Protein AF-A0ABD0Y009-F1 (afdb_monomer)

Structure (mmCIF, N/CA/C/O backbone):
data_AF-A0ABD0Y009-F1
#
_entry.id   AF-A0ABD0Y009-F1
#
loop_
_atom_site.group_PDB
_atom_site.id
_atom_site.type_symbol
_atom_site.label_atom_id
_atom_site.label_alt_id
_atom_site.label_comp_id
_atom_site.label_asym_id
_atom_site.label_entity_id
_atom_site.label_seq_id
_atom_site.pdbx_PDB_ins_code
_atom_site.Cartn_x
_atom_site.Cartn_y
_atom_site.Cartn_z
_atom_site.occupancy
_atom_site.B_iso_or_equiv
_atom_site.auth_seq_id
_atom_site.auth_comp_id
_atom_site.auth_asym_id
_atom_site.auth_atom_id
_atom_site.pdbx_PDB_model_num
ATOM 1 N N . MET A 1 1 ? -23.176 -1.392 11.263 1.00 33.91 1 MET A N 1
ATOM 2 C CA . MET A 1 1 ? -22.535 -0.752 12.431 1.00 33.91 1 MET A CA 1
ATOM 3 C C . MET A 1 1 ? -21.749 -1.836 13.141 1.00 33.91 1 MET A C 1
ATOM 5 O O . MET A 1 1 ? -22.362 -2.761 13.645 1.00 33.91 1 MET A O 1
ATOM 9 N N . ASN A 1 2 ? -20.418 -1.803 13.073 1.00 37.75 2 ASN A N 1
ATOM 10 C CA . ASN A 1 2 ? -19.588 -2.876 13.622 1.00 37.75 2 ASN A CA 1
ATOM 11 C C . ASN A 1 2 ? -19.345 -2.592 15.107 1.00 37.75 2 ASN A C 1
ATOM 13 O O . ASN A 1 2 ? -18.541 -1.722 15.435 1.00 37.75 2 ASN A O 1
ATOM 17 N N . GLN A 1 3 ? -20.056 -3.297 15.989 1.00 40.62 3 GLN A N 1
ATOM 18 C CA . GLN A 1 3 ? -19.665 -3.414 17.392 1.00 40.62 3 GLN A CA 1
ATOM 19 C C . GLN A 1 3 ? -18.297 -4.106 17.430 1.00 40.62 3 GLN A C 1
ATOM 21 O O . GLN A 1 3 ? -18.177 -5.296 17.151 1.00 40.62 3 GLN A O 1
ATOM 26 N N . CYS A 1 4 ? -17.242 -3.346 17.725 1.00 44.69 4 CYS A N 1
ATOM 27 C CA . CYS A 1 4 ? -15.979 -3.922 18.172 1.00 44.69 4 CYS A CA 1
ATOM 28 C C . CYS A 1 4 ? -16.202 -4.454 19.592 1.00 44.69 4 CYS A C 1
ATOM 30 O O . CYS A 1 4 ? -16.043 -3.713 20.557 1.00 44.69 4 CYS A O 1
ATOM 32 N N . ALA A 1 5 ? -16.599 -5.720 19.715 1.00 47.72 5 ALA A N 1
ATOM 33 C CA . ALA A 1 5 ? -16.572 -6.433 20.984 1.00 47.72 5 ALA A CA 1
ATOM 34 C C . ALA A 1 5 ? -15.109 -6.777 21.314 1.00 47.72 5 ALA A C 1
ATOM 36 O O . ALA A 1 5 ? -14.522 -7.702 20.752 1.00 47.72 5 ALA A O 1
ATOM 37 N N . LEU A 1 6 ? -14.489 -5.969 22.173 1.00 54.09 6 LEU A N 1
ATOM 38 C CA . LEU A 1 6 ? -13.200 -6.271 22.788 1.00 54.09 6 LEU A CA 1
ATOM 39 C C . LEU A 1 6 ? -13.448 -7.212 23.975 1.00 54.09 6 LEU A C 1
ATOM 41 O O . LEU A 1 6 ? -13.758 -6.756 25.067 1.00 54.09 6 LEU A O 1
ATOM 45 N N . GLY A 1 7 ? -13.280 -8.516 23.748 1.00 60.62 7 GLY A N 1
ATOM 46 C CA . GLY A 1 7 ? -13.166 -9.521 24.809 1.00 60.62 7 GLY A CA 1
ATOM 47 C C . GLY A 1 7 ? -14.481 -10.072 25.369 1.00 60.62 7 GLY A C 1
ATOM 48 O O . GLY A 1 7 ? -15.552 -9.489 25.225 1.00 60.62 7 GLY A O 1
ATOM 49 N N . TYR A 1 8 ? -14.370 -11.245 25.999 1.00 63.84 8 TYR A N 1
ATOM 50 C CA . TYR A 1 8 ? -15.430 -11.846 26.804 1.00 63.84 8 TYR A CA 1
ATOM 51 C C . TYR A 1 8 ? -15.666 -10.954 28.021 1.00 63.84 8 TYR A C 1
ATOM 53 O O . TYR A 1 8 ? -14.772 -10.794 28.852 1.00 63.84 8 TYR A O 1
ATOM 61 N N . GLN A 1 9 ? -16.847 -10.350 28.098 1.00 57.91 9 GLN A N 1
ATOM 62 C CA . GLN A 1 9 ? -17.279 -9.599 29.264 1.00 57.91 9 GLN A CA 1
ATOM 63 C C . GLN A 1 9 ? -18.079 -10.578 30.130 1.00 57.91 9 GLN A C 1
ATOM 65 O O . GLN A 1 9 ? -19.233 -10.856 29.796 1.00 57.91 9 GLN A O 1
ATOM 70 N N . PRO A 1 10 ? -17.466 -11.192 31.164 1.00 57.91 10 PRO A N 1
ATOM 71 C CA . PRO A 1 10 ? -18.193 -12.114 32.017 1.00 57.91 10 PRO A CA 1
ATOM 72 C C . PRO A 1 10 ? -19.370 -11.356 32.630 1.00 57.91 10 PRO A C 1
ATOM 74 O O . PRO A 1 10 ? -19.176 -10.241 33.130 1.00 57.91 10 PRO A O 1
ATOM 77 N N . PRO A 1 11 ? -20.584 -11.914 32.584 1.00 63.78 11 PRO A N 1
ATOM 78 C CA . PRO A 1 11 ? -21.676 -11.319 33.322 1.00 63.78 11 PRO A CA 1
ATOM 79 C C . PRO A 1 11 ? -21.328 -11.337 34.807 1.00 63.78 11 PRO A C 1
ATOM 81 O O . PRO A 1 11 ? -20.929 -12.368 35.343 1.00 63.78 11 PRO A O 1
ATOM 84 N N . LEU A 1 12 ? -21.442 -10.176 35.457 1.00 62.19 12 LEU A N 1
ATOM 85 C CA . LEU A 1 12 ? -21.178 -10.047 36.893 1.00 62.19 12 LEU A CA 1
ATOM 86 C C . LEU A 1 12 ? -22.127 -10.902 37.743 1.00 62.19 12 LEU A C 1
ATOM 88 O O . LEU A 1 12 ? -21.799 -11.204 38.887 1.00 62.19 12 LEU A O 1
ATOM 92 N N . PHE A 1 13 ? -23.283 -11.282 37.195 1.00 64.38 13 PHE A N 1
ATOM 93 C CA . PHE A 1 13 ? -24.344 -11.972 37.914 1.00 64.38 13 PHE A CA 1
ATOM 94 C C . PHE A 1 13 ? -24.858 -13.169 37.108 1.00 64.38 13 PHE A C 1
ATOM 96 O O . PHE A 1 13 ? -24.982 -13.061 35.884 1.00 64.38 13 PHE A O 1
ATOM 103 N N . PRO A 1 14 ? -25.167 -14.301 37.761 1.00 61.16 14 PRO A N 1
ATOM 104 C CA . PRO A 1 14 ? -25.901 -15.375 37.117 1.00 61.16 14 PRO A CA 1
ATOM 105 C C . PRO A 1 14 ? -27.314 -14.874 36.802 1.00 61.16 14 PRO A C 1
ATOM 107 O O . PRO A 1 14 ? -28.034 -14.391 37.676 1.00 61.16 14 PRO A O 1
ATOM 110 N N . TRP A 1 15 ? -27.674 -14.936 35.525 1.00 57.62 15 TRP A N 1
ATOM 111 C CA . TRP A 1 15 ? -29.038 -14.729 35.053 1.00 57.62 15 TRP A CA 1
ATOM 112 C C . TRP A 1 15 ? -29.921 -15.782 35.731 1.00 57.62 15 TRP A C 1
ATOM 114 O O . TRP A 1 15 ? -29.539 -16.950 35.755 1.00 57.62 15 TRP A O 1
ATOM 124 N N . ASP A 1 16 ? -31.045 -15.350 36.296 1.00 58.38 16 ASP A N 1
ATOM 125 C CA . ASP A 1 16 ? -32.025 -16.175 37.018 1.00 58.38 16 ASP A CA 1
ATOM 126 C C . ASP A 1 16 ? -31.627 -16.549 38.456 1.00 58.38 16 ASP A C 1
ATOM 128 O O . ASP A 1 16 ? -31.473 -17.716 38.806 1.00 58.38 16 ASP A O 1
ATOM 132 N N . THR A 1 17 ? -31.490 -15.544 39.328 1.00 62.06 17 THR A N 1
ATOM 133 C CA . THR A 1 17 ? -31.575 -15.788 40.778 1.00 62.06 17 THR A CA 1
ATOM 134 C C . THR A 1 17 ? -32.947 -15.345 41.273 1.00 62.06 17 THR A C 1
ATOM 136 O O . THR A 1 17 ? -33.339 -14.200 41.041 1.00 62.06 17 THR A O 1
ATOM 139 N N . ASP A 1 18 ? -33.669 -16.244 41.941 1.00 69.69 18 ASP A N 1
ATOM 140 C CA . ASP A 1 18 ? -34.923 -15.917 42.621 1.00 69.69 18 ASP A CA 1
ATOM 141 C C . ASP A 1 18 ? -34.707 -14.786 43.644 1.00 69.69 18 ASP A C 1
ATOM 143 O O . ASP A 1 18 ? -33.626 -14.695 44.242 1.00 69.69 18 ASP A O 1
ATOM 147 N N . PRO A 1 19 ? -35.708 -13.914 43.869 1.00 69.94 19 PRO A N 1
ATOM 148 C CA . PRO A 1 19 ? -35.598 -12.843 44.849 1.00 69.94 19 PRO A CA 1
ATOM 149 C C . PRO A 1 19 ? -35.238 -13.418 46.222 1.00 69.94 19 PRO A C 1
ATOM 151 O O . PRO A 1 19 ? -35.937 -14.271 46.772 1.00 69.94 19 PRO A O 1
ATOM 154 N N . SER A 1 20 ? -34.122 -12.942 46.774 1.00 74.25 20 SER A N 1
ATOM 155 C CA . SER A 1 20 ? -33.668 -13.346 48.100 1.00 74.25 20 SER A CA 1
ATOM 156 C C . SER A 1 20 ? -34.635 -12.811 49.162 1.00 74.25 20 SER A C 1
ATOM 158 O O . SER A 1 20 ? -34.972 -11.627 49.125 1.00 74.25 20 SER A O 1
ATOM 160 N N . PRO A 1 21 ? -35.024 -13.616 50.167 1.00 79.81 21 PRO A N 1
ATOM 161 C CA . PRO A 1 21 ? -35.813 -13.139 51.305 1.00 79.81 21 PRO A CA 1
ATOM 162 C C . PRO A 1 21 ? -35.031 -12.177 52.219 1.00 79.81 21 PRO A C 1
ATOM 164 O O . PRO A 1 21 ? -35.584 -11.652 53.182 1.00 79.81 21 PRO A O 1
ATOM 167 N N . VAL A 1 22 ? -33.737 -11.962 51.955 1.00 85.38 22 VAL A N 1
ATOM 168 C CA . VAL A 1 22 ? -32.863 -11.081 52.732 1.00 85.38 22 VAL A CA 1
ATOM 169 C C . VAL A 1 22 ? -32.740 -9.717 52.045 1.00 85.38 22 VAL A C 1
ATOM 171 O O . VAL A 1 22 ? -32.046 -9.581 51.036 1.00 85.38 22 VAL A O 1
ATOM 174 N N . ASP A 1 23 ? -33.332 -8.685 52.650 1.00 83.12 23 ASP A N 1
ATOM 175 C CA . ASP A 1 23 ? -33.351 -7.310 52.120 1.00 83.12 23 ASP A CA 1
ATOM 176 C C . ASP A 1 23 ? -31.960 -6.731 51.814 1.00 83.12 23 ASP A C 1
ATOM 178 O O . ASP A 1 23 ? -31.788 -5.990 50.844 1.00 83.12 23 ASP A O 1
ATOM 182 N N . SER A 1 24 ? -30.941 -7.064 52.612 1.00 83.38 24 SER A N 1
ATOM 183 C CA . SER A 1 24 ? -29.576 -6.567 52.392 1.00 83.38 24 SER A CA 1
ATOM 184 C C . SER A 1 24 ? -28.956 -7.101 51.097 1.00 83.38 24 SER A C 1
ATOM 186 O O . SER A 1 24 ? -28.216 -6.377 50.427 1.00 83.38 24 SER A O 1
ATOM 188 N N . VAL A 1 25 ? -29.294 -8.335 50.708 1.00 81.69 25 VAL A N 1
ATOM 189 C CA . VAL A 1 25 ? -28.829 -8.964 49.463 1.00 81.69 25 VAL A CA 1
ATOM 190 C C . VAL A 1 25 ? -29.494 -8.297 48.260 1.00 81.69 25 VAL A C 1
ATOM 192 O O . VAL A 1 25 ? -28.813 -7.956 47.295 1.00 81.69 25 VAL A O 1
ATOM 195 N N . GLU A 1 26 ? -30.795 -8.017 48.345 1.00 82.25 26 GLU A N 1
ATOM 196 C CA . GLU A 1 26 ? -31.551 -7.330 47.291 1.00 82.25 26 GLU A CA 1
ATOM 197 C C . GLU A 1 26 ? -31.080 -5.875 47.096 1.00 82.25 26 GLU A C 1
ATOM 199 O O . GLU A 1 26 ? -30.883 -5.403 45.973 1.00 82.25 26 GLU A O 1
ATOM 204 N N . GLN A 1 27 ? -30.820 -5.147 48.186 1.00 84.25 27 GLN A N 1
ATOM 205 C CA . GLN A 1 27 ? -30.265 -3.788 48.123 1.00 84.25 27 GLN A CA 1
ATOM 206 C C . GLN A 1 27 ? -28.853 -3.763 47.521 1.00 84.25 27 GLN A C 1
ATOM 208 O O . GLN A 1 27 ? -28.526 -2.887 46.708 1.00 84.25 27 GLN A O 1
ATOM 213 N N . TRP A 1 28 ? -28.012 -4.735 47.881 1.00 82.75 28 TRP A N 1
ATOM 214 C CA . TRP A 1 28 ? -26.686 -4.894 47.291 1.00 82.75 28 TRP A CA 1
ATOM 215 C C . TRP A 1 28 ? -26.763 -5.237 45.794 1.00 82.75 28 TRP A C 1
ATOM 217 O O . TRP A 1 28 ? -26.026 -4.659 44.993 1.00 82.75 28 TRP A O 1
ATOM 227 N N . PHE A 1 29 ? -27.705 -6.090 45.385 1.00 83.69 29 PHE A N 1
ATOM 228 C CA . PHE A 1 29 ? -27.919 -6.446 43.981 1.00 83.69 29 PHE A CA 1
ATOM 229 C C . PHE A 1 29 ? -28.357 -5.238 43.142 1.00 83.69 29 PHE A C 1
ATOM 231 O O . PHE A 1 29 ? -27.782 -4.955 42.085 1.00 83.69 29 PHE A O 1
ATOM 238 N N . ARG A 1 30 ? -29.321 -4.454 43.642 1.00 83.50 30 ARG A N 1
ATOM 239 C CA . ARG A 1 30 ? -29.783 -3.220 42.983 1.00 83.50 30 ARG A CA 1
ATOM 240 C C . ARG A 1 30 ? -28.677 -2.179 42.871 1.00 83.50 30 ARG A C 1
ATOM 242 O O . ARG A 1 30 ? -28.542 -1.540 41.829 1.00 83.50 30 ARG A O 1
ATOM 249 N N . SER A 1 31 ? -27.895 -1.982 43.933 1.00 85.12 31 SER A N 1
ATOM 250 C CA . SER A 1 31 ? -26.793 -1.014 43.914 1.00 85.12 31 SER A CA 1
ATOM 251 C C . SER A 1 31 ? -25.684 -1.445 42.952 1.00 85.12 31 SER A C 1
ATOM 253 O O . SER A 1 31 ? -25.245 -0.632 42.139 1.00 85.12 31 SER A O 1
ATOM 255 N N . SER A 1 32 ? -25.318 -2.726 42.941 1.00 84.38 32 SER A N 1
ATOM 256 C CA . SER A 1 32 ? -24.321 -3.269 42.014 1.00 84.38 32 SER A CA 1
ATOM 257 C C . SER A 1 32 ? -24.783 -3.228 40.553 1.00 84.38 32 SER A C 1
ATOM 259 O O . SER A 1 32 ? -24.002 -2.848 39.681 1.00 84.38 32 SER A O 1
ATOM 261 N N . SER A 1 33 ? -26.060 -3.516 40.278 1.00 84.38 33 SER A N 1
ATOM 262 C CA . SER A 1 33 ? -26.648 -3.394 38.932 1.00 84.38 33 SER A CA 1
ATOM 263 C C . SER A 1 33 ? -26.600 -1.952 38.420 1.00 84.38 33 SER A C 1
ATOM 265 O O . SER A 1 33 ? -26.166 -1.701 37.297 1.00 84.38 33 SER A O 1
ATOM 267 N N . ARG A 1 34 ? -26.947 -0.976 39.272 1.00 87.62 34 ARG A N 1
ATOM 268 C CA . ARG A 1 34 ? -26.848 0.455 38.935 1.00 87.62 34 ARG A CA 1
ATOM 269 C C . ARG A 1 34 ? -25.411 0.884 38.648 1.00 87.62 34 ARG A C 1
ATOM 271 O O . ARG A 1 34 ? -25.172 1.620 37.694 1.00 87.62 34 ARG A O 1
ATOM 278 N N . VAL A 1 35 ? -24.455 0.437 39.465 1.00 88.38 35 VAL A N 1
ATOM 279 C CA . VAL A 1 35 ? -23.028 0.734 39.265 1.00 88.38 35 VAL A CA 1
ATOM 280 C C . VAL A 1 35 ? -22.529 0.127 37.953 1.00 88.38 35 VAL A C 1
ATOM 282 O O . VAL A 1 35 ? -21.802 0.793 37.218 1.00 88.38 35 VAL A O 1
ATOM 285 N N . TRP A 1 36 ? -22.950 -1.095 37.624 1.00 84.25 36 TRP A N 1
ATOM 286 C CA . TRP A 1 36 ? -22.600 -1.756 36.369 1.00 84.25 36 TRP A CA 1
ATOM 287 C C . TRP A 1 36 ? -23.158 -1.027 35.144 1.00 84.25 36 TRP A C 1
ATOM 289 O O . TRP A 1 36 ? -22.411 -0.731 34.210 1.00 84.25 36 TRP A O 1
ATOM 299 N N . GLU A 1 37 ? -24.444 -0.674 35.159 1.00 86.50 37 GLU A N 1
ATOM 300 C CA . GLU A 1 37 ? -25.062 0.106 34.084 1.00 86.50 37 GLU A CA 1
ATOM 301 C C . GLU A 1 37 ? -24.372 1.458 33.904 1.00 86.50 37 GLU A C 1
ATOM 303 O O . GLU A 1 37 ? -24.044 1.845 32.780 1.00 86.50 37 GLU A O 1
ATOM 308 N N . ALA A 1 38 ? -24.093 2.161 35.006 1.00 89.50 38 ALA A N 1
ATOM 309 C CA . ALA A 1 38 ? -23.361 3.418 34.970 1.00 89.50 38 ALA A CA 1
ATOM 310 C C . ALA A 1 38 ? -21.962 3.224 34.366 1.00 89.50 38 ALA A C 1
ATOM 312 O O . ALA A 1 38 ? -21.581 3.960 33.454 1.00 89.50 38 ALA A O 1
ATOM 313 N N . ALA A 1 39 ? -21.213 2.210 34.806 1.00 90.06 39 ALA A N 1
ATOM 314 C CA . ALA A 1 39 ? -19.891 1.893 34.272 1.00 90.06 39 ALA A CA 1
ATOM 315 C C . ALA A 1 39 ? -19.937 1.618 32.761 1.00 90.06 39 ALA A C 1
ATOM 317 O O . ALA A 1 39 ? -19.120 2.157 32.011 1.00 90.06 39 ALA A O 1
ATOM 318 N N . HIS A 1 40 ? -20.928 0.853 32.297 1.00 87.38 40 HIS A N 1
ATOM 319 C CA . HIS A 1 40 ? -21.109 0.558 30.880 1.00 87.38 40 HIS A CA 1
ATOM 320 C C . HIS A 1 40 ? -21.418 1.828 30.072 1.00 87.38 40 HIS A C 1
ATOM 322 O O . HIS A 1 40 ? -20.763 2.104 29.065 1.00 87.38 40 HIS A O 1
ATOM 328 N N . GLN A 1 41 ? -22.321 2.681 30.566 1.00 92.12 41 GLN A N 1
ATOM 329 C CA . GLN A 1 41 ? -22.613 3.975 29.942 1.00 92.12 41 GLN A CA 1
ATOM 330 C C . GLN A 1 41 ? -21.381 4.889 29.890 1.00 92.12 41 GLN A C 1
ATOM 332 O O . GLN A 1 41 ? -21.158 5.578 28.890 1.00 92.12 41 GLN A O 1
ATOM 337 N N . HIS A 1 42 ? -20.566 4.912 30.946 1.00 92.06 42 HIS A N 1
ATOM 338 C CA . HIS A 1 42 ? -19.335 5.697 30.978 1.00 92.06 42 HIS A CA 1
ATOM 339 C C . HIS A 1 42 ? -18.297 5.174 29.979 1.00 92.06 42 HIS A C 1
ATOM 341 O O . HIS A 1 42 ? -17.712 5.980 29.252 1.00 92.06 42 HIS A O 1
ATOM 347 N N . LEU A 1 43 ? -18.119 3.854 29.873 1.00 92.88 43 LEU A N 1
ATOM 348 C CA . LEU A 1 43 ? -17.243 3.226 28.878 1.00 92.88 43 LEU A CA 1
ATOM 349 C C . LEU A 1 43 ? -17.700 3.520 27.448 1.00 92.88 43 LEU A C 1
ATOM 351 O O . LEU A 1 43 ? -16.882 3.882 26.597 1.00 92.88 43 LEU A O 1
ATOM 355 N N . GLU A 1 44 ? -19.002 3.443 27.176 1.00 92.81 44 GLU A N 1
ATOM 356 C CA . GLU A 1 44 ? -19.547 3.810 25.871 1.00 92.81 44 GLU A CA 1
ATOM 357 C C . GLU A 1 44 ? -19.284 5.283 25.542 1.00 92.81 44 GLU A C 1
ATOM 359 O O . GLU A 1 44 ? -18.820 5.607 24.445 1.00 92.81 44 GLU A O 1
ATOM 364 N N . ARG A 1 45 ? -19.539 6.193 26.491 1.00 94.81 45 ARG A N 1
ATOM 365 C CA . ARG A 1 45 ? -19.278 7.631 26.313 1.00 94.81 45 ARG A CA 1
ATOM 366 C C . ARG A 1 45 ? -17.797 7.905 26.075 1.00 94.81 45 ARG A C 1
ATOM 368 O O . ARG A 1 45 ? -17.466 8.677 25.170 1.00 94.81 45 ARG A O 1
ATOM 375 N N . ALA A 1 46 ? -16.911 7.264 26.834 1.00 93.44 46 ALA A N 1
ATOM 376 C CA . ALA A 1 46 ? -15.467 7.375 26.660 1.00 93.44 46 ALA A CA 1
ATOM 377 C C . ALA A 1 46 ? -15.043 6.890 25.264 1.00 93.44 46 ALA A C 1
ATOM 379 O O . ALA A 1 46 ? -14.356 7.616 24.545 1.00 93.44 46 ALA A O 1
ATOM 380 N N . THR A 1 47 ? -15.546 5.732 24.828 1.00 92.38 47 THR A N 1
ATOM 381 C CA . THR A 1 47 ? -15.267 5.157 23.502 1.00 92.38 47 THR A CA 1
ATOM 382 C C . THR A 1 47 ? -15.723 6.081 22.373 1.00 92.38 47 THR A C 1
ATOM 384 O O . THR A 1 47 ? -14.950 6.375 21.461 1.00 92.38 47 THR A O 1
ATOM 387 N N . ARG A 1 48 ? -16.952 6.613 22.450 1.00 93.81 48 ARG A N 1
ATOM 388 C CA . ARG A 1 48 ? -17.492 7.564 21.458 1.00 93.81 48 ARG A CA 1
ATOM 389 C C . ARG A 1 48 ? -16.674 8.854 21.409 1.00 93.81 48 ARG A C 1
ATOM 391 O O . ARG A 1 48 ? -16.397 9.381 20.332 1.00 93.81 48 ARG A O 1
ATOM 398 N N . THR A 1 49 ? -16.259 9.351 22.571 1.00 93.31 49 THR A N 1
ATOM 399 C CA . THR A 1 49 ? -15.424 10.551 22.688 1.00 93.31 49 THR A CA 1
ATOM 400 C C . THR A 1 49 ? -14.058 10.322 22.043 1.00 93.31 49 THR A C 1
ATOM 402 O O . THR A 1 49 ? -13.625 11.117 21.206 1.00 93.31 49 THR A O 1
ATOM 405 N N . GLN A 1 50 ? -13.415 9.196 22.353 1.00 91.88 50 GLN A N 1
ATOM 406 C CA . GLN A 1 50 ? -12.139 8.803 21.767 1.00 91.88 50 GLN A CA 1
ATOM 407 C C . GLN A 1 50 ? -12.238 8.621 20.250 1.00 91.88 50 GLN A C 1
ATOM 409 O O . GLN A 1 50 ? -11.381 9.125 19.523 1.00 91.88 50 GLN A O 1
ATOM 414 N N . GLN A 1 51 ? -13.304 7.983 19.759 1.00 90.62 51 GLN A N 1
ATOM 415 C CA . GLN A 1 51 ? -13.565 7.851 18.328 1.00 90.62 51 GLN A CA 1
ATOM 416 C C . GLN A 1 51 ? -13.686 9.224 17.656 1.00 90.62 51 GLN A C 1
ATOM 418 O O . GLN A 1 51 ? -13.005 9.480 16.665 1.00 90.62 51 GLN A O 1
ATOM 423 N N . ARG A 1 52 ? -14.480 10.143 18.220 1.00 92.44 52 ARG A N 1
ATOM 424 C CA . ARG A 1 52 ? -14.664 11.497 17.673 1.00 92.44 52 ARG A CA 1
ATOM 425 C C . ARG A 1 52 ? -13.340 12.254 17.556 1.00 92.44 52 ARG A C 1
ATOM 427 O O . ARG A 1 52 ? -13.085 12.896 16.536 1.00 92.44 52 ARG A O 1
ATOM 434 N N . PHE A 1 53 ? -12.490 12.188 18.580 1.00 92.50 53 PHE A N 1
ATOM 435 C CA . PHE A 1 53 ? -11.182 12.847 18.550 1.00 92.50 53 PHE A CA 1
ATOM 436 C C . PHE A 1 53 ? -10.198 12.174 17.586 1.00 92.50 53 PHE A C 1
ATOM 438 O O . PHE A 1 53 ? -9.453 12.881 16.904 1.00 92.50 53 PHE A O 1
ATOM 445 N N . ALA A 1 54 ? -10.212 10.843 17.487 1.00 85.94 54 ALA A N 1
ATOM 446 C CA . ALA A 1 54 ? -9.370 10.101 16.553 1.00 85.94 54 ALA A CA 1
ATOM 447 C C . ALA A 1 54 ? -9.762 10.372 15.091 1.00 85.94 54 ALA A C 1
ATOM 449 O O . ALA A 1 54 ? -8.905 10.694 14.262 1.00 85.94 54 ALA A O 1
ATOM 450 N N . ASP A 1 55 ? -11.057 10.308 14.781 1.00 89.00 55 ASP A N 1
ATOM 451 C CA . ASP A 1 55 ? -11.578 10.486 13.426 1.00 89.00 55 ASP A CA 1
ATOM 452 C C . ASP A 1 55 ? -11.435 11.937 12.938 1.00 89.00 55 ASP A C 1
ATOM 454 O O . ASP A 1 55 ? -11.211 12.157 11.750 1.00 89.00 55 ASP A O 1
ATOM 458 N N . ARG A 1 56 ? -11.412 12.933 13.843 1.00 89.44 56 ARG A N 1
ATOM 459 C CA . ARG A 1 56 ? -11.201 14.358 13.505 1.00 89.44 56 ARG A CA 1
ATOM 460 C C . ARG A 1 56 ? -9.935 14.622 12.680 1.00 89.44 56 ARG A C 1
ATOM 462 O O . ARG A 1 56 ? -9.916 15.559 11.887 1.00 89.44 56 ARG A O 1
ATOM 469 N N . ARG A 1 57 ? -8.858 13.852 12.880 1.00 84.31 57 ARG A N 1
ATOM 470 C CA . ARG A 1 57 ? -7.586 14.012 12.139 1.00 84.31 57 ARG A CA 1
ATOM 471 C C . ARG A 1 57 ? -7.383 12.948 11.059 1.00 84.31 57 ARG A C 1
ATOM 473 O O . ARG A 1 57 ? -6.362 12.964 10.367 1.00 84.31 57 ARG A O 1
ATOM 480 N N . ARG A 1 58 ? -8.313 12.001 10.922 1.00 83.00 58 ARG A N 1
ATOM 481 C CA . ARG A 1 58 ? -8.158 10.843 10.046 1.00 83.00 58 ARG A CA 1
ATOM 482 C C . ARG A 1 58 ? -8.582 11.213 8.631 1.00 83.00 58 ARG A C 1
ATOM 484 O O . ARG A 1 58 ? -9.675 11.714 8.402 1.00 83.00 58 ARG A O 1
ATOM 491 N N . ARG A 1 59 ? -7.706 10.961 7.659 1.00 82.00 59 ARG A N 1
ATOM 492 C CA . ARG A 1 59 ? -8.054 11.094 6.240 1.00 82.00 59 ARG A CA 1
ATOM 493 C C . ARG A 1 59 ? -8.729 9.80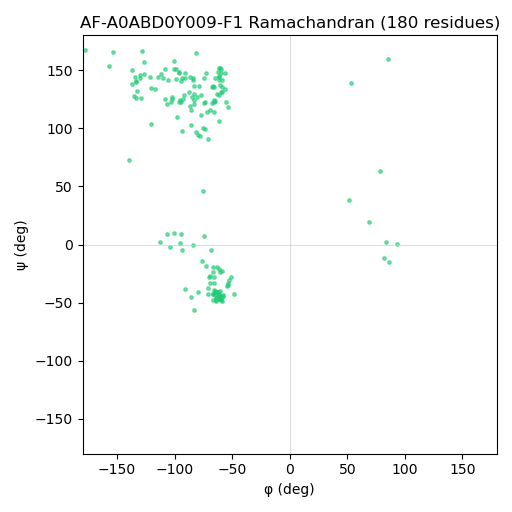7 5.764 1.00 82.00 59 ARG A C 1
ATOM 495 O O . ARG A 1 59 ? -8.307 8.731 6.201 1.00 82.00 59 ARG A O 1
ATOM 502 N N . PRO A 1 60 ? -9.734 9.892 4.874 1.00 80.94 60 PRO A N 1
ATOM 503 C CA . PRO A 1 60 ? -10.308 8.702 4.268 1.00 80.94 60 PRO A CA 1
ATOM 504 C C . PRO A 1 60 ? -9.216 7.927 3.527 1.00 80.94 60 PRO A C 1
ATOM 506 O O . PRO A 1 60 ? -8.311 8.510 2.922 1.00 80.94 60 PRO A O 1
ATOM 509 N N . ALA A 1 61 ? -9.281 6.600 3.615 1.00 80.38 61 ALA A N 1
ATOM 510 C CA . ALA A 1 61 ? -8.327 5.734 2.944 1.00 80.38 61 ALA A CA 1
ATOM 511 C C . ALA A 1 61 ? -8.452 5.919 1.417 1.00 80.38 61 ALA A C 1
ATOM 513 O O . ALA A 1 61 ? -9.570 5.833 0.901 1.00 80.38 61 ALA A O 1
ATOM 514 N N . PRO A 1 62 ? -7.350 6.161 0.681 1.00 83.19 62 PRO A N 1
ATOM 515 C CA . PRO A 1 62 ? -7.401 6.205 -0.774 1.00 83.19 62 PRO A CA 1
ATOM 516 C C . PRO A 1 62 ? -7.917 4.874 -1.328 1.00 83.19 62 PRO A C 1
ATOM 518 O O . PRO A 1 62 ? -7.517 3.793 -0.886 1.00 83.19 62 PRO A O 1
ATOM 521 N N . SER A 1 63 ? -8.830 4.958 -2.293 1.00 86.38 63 SER A N 1
ATOM 522 C CA . SER A 1 63 ? -9.356 3.791 -2.988 1.00 86.38 63 SER A CA 1
ATOM 523 C C . SER A 1 63 ? -8.404 3.388 -4.111 1.00 86.38 63 SER A C 1
ATOM 525 O O . SER A 1 63 ? -8.001 4.209 -4.935 1.00 86.38 63 SER A O 1
ATOM 527 N N . TYR A 1 64 ? -8.040 2.107 -4.147 1.00 91.12 64 TYR A N 1
ATOM 528 C CA . TYR A 1 64 ? -7.228 1.547 -5.221 1.00 91.12 64 TYR A CA 1
ATOM 529 C C . TYR A 1 64 ? -8.063 0.638 -6.112 1.00 91.12 64 TYR A C 1
ATOM 531 O O . TYR A 1 64 ? -9.019 -0.002 -5.661 1.00 91.12 64 TYR A O 1
ATOM 539 N N . ARG A 1 65 ? -7.674 0.555 -7.384 1.00 92.12 65 ARG A N 1
ATOM 540 C CA . ARG A 1 65 ? -8.302 -0.341 -8.359 1.00 92.12 65 ARG A CA 1
ATOM 541 C C . ARG A 1 65 ? -7.511 -1.639 -8.479 1.00 92.12 65 ARG A C 1
ATOM 543 O O . ARG A 1 65 ? -6.287 -1.656 -8.348 1.00 92.12 65 ARG A O 1
ATOM 550 N N . VAL A 1 66 ? -8.212 -2.735 -8.755 1.00 94.06 66 VAL A N 1
ATOM 551 C CA . VAL A 1 66 ? -7.566 -3.998 -9.133 1.00 94.06 66 VAL A CA 1
ATOM 552 C C . VAL A 1 66 ? -6.767 -3.776 -10.422 1.00 94.06 66 VAL A C 1
ATOM 554 O O . VAL A 1 66 ? -7.211 -3.058 -11.312 1.00 94.06 66 VAL A O 1
ATOM 557 N N . GLY A 1 67 ? -5.556 -4.326 -10.489 1.00 93.38 67 GLY A N 1
ATOM 558 C CA . GLY A 1 67 ? -4.608 -4.119 -11.586 1.00 93.38 67 GLY A CA 1
ATOM 559 C C . GLY A 1 67 ? -3.719 -2.879 -11.446 1.00 93.38 67 GLY A C 1
ATOM 560 O O . GLY A 1 67 ? -2.684 -2.802 -12.110 1.00 93.38 67 GLY A O 1
ATOM 561 N N . GLN A 1 68 ? -4.046 -1.939 -10.551 1.00 93.50 68 GLN A N 1
ATOM 562 C CA . GLN A 1 68 ? -3.212 -0.763 -10.304 1.00 93.50 68 GLN A CA 1
ATOM 563 C C . GLN A 1 68 ? -1.855 -1.166 -9.709 1.00 93.50 68 GLN A C 1
ATOM 565 O O . GLN A 1 68 ? -1.765 -2.089 -8.893 1.00 93.50 68 GLN A O 1
ATOM 570 N N . ARG A 1 69 ? -0.794 -0.457 -10.115 1.00 93.19 69 ARG A N 1
ATOM 571 C CA . ARG A 1 69 ? 0.550 -0.623 -9.555 1.00 93.19 69 ARG A CA 1
ATOM 572 C C . ARG A 1 69 ? 0.730 0.265 -8.328 1.00 93.19 69 ARG A C 1
ATOM 574 O O . ARG A 1 69 ? 0.432 1.461 -8.366 1.00 93.19 69 ARG A O 1
ATOM 581 N N . VAL A 1 70 ? 1.241 -0.322 -7.255 1.00 94.88 70 VAL A N 1
ATOM 582 C CA . VAL A 1 70 ? 1.500 0.351 -5.983 1.00 94.88 70 VAL A CA 1
ATOM 583 C C . VAL A 1 70 ? 2.877 -0.015 -5.449 1.00 94.88 70 VAL A C 1
ATOM 585 O O . VAL A 1 70 ? 3.328 -1.149 -5.577 1.00 94.88 70 VAL A O 1
ATOM 588 N N . TRP A 1 71 ? 3.519 0.963 -4.829 1.00 94.25 71 TRP A N 1
ATOM 589 C CA . TRP A 1 71 ? 4.701 0.803 -4.005 1.00 94.25 71 TRP A CA 1
ATOM 590 C C . TRP A 1 71 ? 4.311 0.285 -2.622 1.00 94.25 71 TRP A C 1
ATOM 592 O O . TRP A 1 71 ? 3.365 0.799 -2.016 1.00 94.25 71 TRP A O 1
ATOM 602 N N . LEU A 1 72 ? 5.060 -0.687 -2.105 1.00 94.69 72 LEU A N 1
ATOM 603 C CA . LEU A 1 72 ? 4.862 -1.241 -0.767 1.00 94.69 72 LEU A CA 1
ATOM 604 C C . LEU A 1 72 ? 5.897 -0.670 0.210 1.00 94.69 72 LEU A C 1
ATOM 606 O O . LEU A 1 72 ? 7.097 -0.722 -0.043 1.00 94.69 72 LEU A O 1
ATOM 610 N N . SER A 1 73 ? 5.432 -0.121 1.331 1.00 94.19 73 SER A N 1
ATOM 611 C CA . SER A 1 73 ? 6.280 0.380 2.417 1.00 94.19 73 SER A CA 1
ATOM 612 C C . SER A 1 73 ? 7.037 -0.759 3.094 1.00 94.19 73 SER A C 1
ATOM 614 O O . SER A 1 7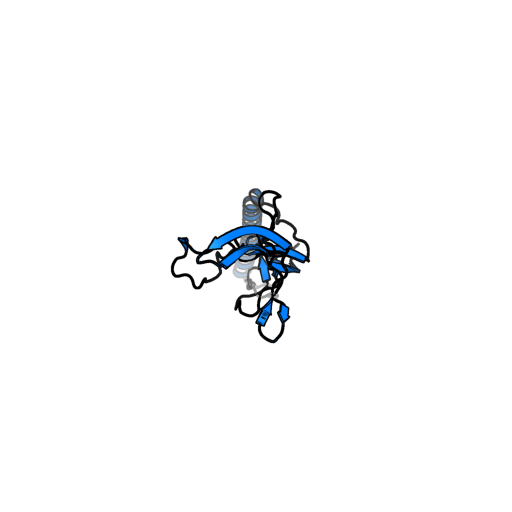3 ? 6.459 -1.785 3.444 1.00 94.19 73 SER A O 1
ATOM 616 N N . THR A 1 74 ? 8.321 -0.546 3.360 1.00 91.31 74 THR A N 1
ATOM 617 C CA . THR A 1 74 ? 9.189 -1.525 4.030 1.00 91.31 74 THR A CA 1
ATOM 618 C C . THR A 1 74 ? 9.297 -1.328 5.537 1.00 91.31 74 THR A C 1
ATOM 620 O O . THR A 1 74 ? 10.113 -1.982 6.180 1.00 91.31 74 THR A O 1
ATOM 623 N N . ARG A 1 75 ? 8.483 -0.439 6.124 1.00 87.94 75 ARG A N 1
ATOM 624 C CA . ARG A 1 75 ? 8.514 -0.125 7.563 1.00 87.94 75 ARG A CA 1
ATOM 625 C C . ARG A 1 75 ? 8.514 -1.377 8.448 1.00 87.94 75 ARG A C 1
ATOM 627 O O . ARG A 1 75 ? 9.280 -1.420 9.409 1.00 87.94 75 ARG A O 1
ATOM 634 N N . ASP A 1 76 ? 7.688 -2.353 8.080 1.00 86.12 76 ASP A N 1
ATOM 635 C CA . ASP A 1 76 ? 7.428 -3.574 8.851 1.00 86.12 76 ASP A CA 1
ATOM 636 C C . ASP A 1 76 ? 8.087 -4.816 8.215 1.00 86.12 76 ASP A C 1
ATOM 638 O O . ASP A 1 76 ? 7.837 -5.946 8.625 1.00 86.12 76 ASP A O 1
ATOM 642 N N . ILE A 1 77 ? 8.932 -4.621 7.194 1.00 85.31 77 ILE A N 1
ATOM 643 C CA . ILE A 1 77 ? 9.585 -5.696 6.441 1.00 85.31 77 ILE A CA 1
ATOM 644 C C . ILE A 1 77 ? 11.069 -5.711 6.800 1.00 85.31 77 ILE A C 1
ATOM 646 O O . ILE A 1 77 ? 11.771 -4.711 6.637 1.00 85.31 77 ILE A O 1
ATOM 650 N N . ARG A 1 78 ? 11.573 -6.865 7.251 1.00 81.38 78 ARG A N 1
ATOM 651 C CA . ARG A 1 78 ? 13.014 -7.062 7.443 1.00 81.38 78 ARG A CA 1
ATOM 652 C C . ARG A 1 78 ? 13.695 -7.110 6.078 1.00 81.38 78 ARG A C 1
ATOM 654 O O . ARG A 1 78 ? 13.433 -8.009 5.285 1.00 81.38 78 ARG A O 1
ATOM 661 N N . GLN A 1 79 ? 14.551 -6.132 5.807 1.00 79.44 79 GLN A N 1
ATOM 662 C CA . GLN A 1 79 ? 15.392 -6.115 4.614 1.00 79.44 79 GLN A CA 1
ATOM 663 C C . GLN A 1 79 ? 16.730 -6.781 4.917 1.00 79.44 79 GLN A C 1
ATOM 665 O O . GLN A 1 79 ? 17.244 -6.654 6.023 1.00 79.44 79 GLN A O 1
ATOM 670 N N . SER A 1 80 ? 17.315 -7.432 3.913 1.00 76.38 80 SER A N 1
ATOM 671 C CA . SER A 1 80 ? 18.637 -8.065 4.014 1.00 76.38 80 SER A CA 1
ATOM 672 C C . SER A 1 80 ? 19.802 -7.059 4.013 1.00 76.38 80 SER A C 1
ATOM 674 O O . SER A 1 80 ? 20.957 -7.460 3.906 1.00 76.38 80 SER A O 1
ATOM 676 N N . LEU A 1 81 ? 19.517 -5.755 4.077 1.00 80.56 81 LEU A N 1
ATOM 677 C CA . LEU A 1 81 ? 20.537 -4.712 4.055 1.00 80.56 81 LEU A CA 1
ATOM 678 C C . LEU A 1 81 ? 21.099 -4.475 5.465 1.00 80.56 81 LEU A C 1
ATOM 680 O O . LEU A 1 81 ? 20.328 -4.448 6.427 1.00 80.56 81 LEU A O 1
ATOM 684 N N . PRO A 1 82 ? 22.415 -4.228 5.594 1.00 77.44 82 PRO A N 1
ATOM 685 C CA . PRO A 1 82 ? 23.080 -4.098 6.891 1.00 77.44 82 PRO A CA 1
ATOM 686 C C . PRO A 1 82 ? 22.633 -2.859 7.679 1.00 77.44 82 PRO A C 1
ATOM 688 O O . PRO A 1 82 ? 22.724 -2.840 8.902 1.00 77.44 82 PRO A O 1
ATOM 691 N N . CYS A 1 83 ? 22.124 -1.818 7.007 1.00 81.69 83 CYS A N 1
ATOM 692 C CA . CYS A 1 83 ? 21.685 -0.589 7.660 1.00 81.69 83 CYS A CA 1
ATOM 693 C C . CYS A 1 83 ? 20.308 -0.112 7.178 1.00 81.69 83 CYS A C 1
ATOM 695 O O . CYS A 1 83 ? 20.031 0.030 5.987 1.00 81.69 83 CYS A O 1
ATOM 697 N N . LYS A 1 84 ? 19.439 0.227 8.140 1.00 81.00 84 LYS A N 1
ATOM 698 C CA . LYS A 1 84 ? 18.080 0.725 7.872 1.00 81.00 84 LYS A CA 1
ATOM 699 C C . LYS A 1 84 ? 18.076 2.092 7.175 1.00 81.00 84 LYS A C 1
ATOM 701 O O . LYS A 1 84 ? 17.152 2.385 6.421 1.00 81.00 84 LYS A O 1
ATOM 706 N N . LYS A 1 85 ? 19.105 2.920 7.388 1.00 82.69 85 LYS A N 1
ATOM 707 C CA . LYS A 1 85 ? 19.201 4.274 6.811 1.00 82.69 85 LYS A CA 1
ATOM 708 C C . LYS A 1 85 ? 19.407 4.268 5.292 1.00 82.69 85 LYS A C 1
ATOM 710 O O . LYS A 1 85 ? 18.880 5.149 4.626 1.00 82.69 85 LYS A O 1
ATOM 715 N N . LEU A 1 86 ? 20.122 3.272 4.763 1.00 85.12 86 LEU A N 1
ATOM 716 C CA . LEU A 1 86 ? 20.320 3.085 3.317 1.00 85.12 86 LEU A CA 1
ATOM 717 C C . LEU A 1 86 ? 19.318 2.092 2.713 1.00 85.12 86 LEU A C 1
ATOM 719 O O . LEU A 1 86 ? 19.361 1.797 1.523 1.00 85.12 86 LEU A O 1
ATOM 723 N N . SER A 1 87 ? 18.413 1.563 3.537 1.00 87.06 87 SER A N 1
ATOM 724 C CA . SER A 1 87 ? 17.391 0.629 3.092 1.00 87.06 87 SER A CA 1
ATOM 725 C C . SER A 1 87 ? 16.299 1.351 2.303 1.00 87.06 87 SER A C 1
ATOM 727 O O . SER A 1 87 ? 15.915 2.482 2.620 1.00 87.06 87 SER A O 1
ATOM 729 N N . GLN A 1 88 ? 15.778 0.702 1.264 1.00 88.56 88 GLN A N 1
ATOM 730 C CA . GLN A 1 88 ? 14.727 1.294 0.444 1.00 88.56 88 GLN A CA 1
ATOM 731 C C . GLN A 1 88 ? 13.465 1.461 1.288 1.00 88.56 88 GLN A C 1
ATOM 733 O O . GLN A 1 88 ? 12.956 0.493 1.845 1.00 88.56 88 GLN A O 1
ATOM 738 N N . ARG A 1 89 ? 12.923 2.678 1.383 1.00 91.00 89 ARG A N 1
ATOM 739 C CA . ARG A 1 89 ? 11.698 2.939 2.165 1.00 91.00 89 ARG A CA 1
ATOM 740 C C . ARG A 1 89 ? 10.441 2.329 1.532 1.00 91.00 89 ARG A C 1
ATOM 742 O O . ARG A 1 89 ? 9.479 2.024 2.235 1.00 91.00 89 ARG A O 1
ATOM 749 N N . TYR A 1 90 ? 10.452 2.177 0.213 1.00 92.69 90 TYR A N 1
ATOM 750 C CA . TYR A 1 90 ? 9.404 1.526 -0.557 1.00 92.69 90 TYR A CA 1
ATOM 751 C C . TYR A 1 90 ? 10.039 0.564 -1.550 1.00 92.69 90 TYR A C 1
ATOM 753 O O . TYR A 1 90 ? 11.048 0.899 -2.166 1.00 92.69 90 TYR A O 1
ATOM 761 N N . ILE A 1 91 ? 9.428 -0.602 -1.712 1.00 91.31 91 ILE A N 1
ATOM 762 C CA . ILE A 1 91 ? 9.845 -1.633 -2.659 1.00 91.31 91 ILE A CA 1
ATOM 763 C C . ILE A 1 91 ? 8.784 -1.809 -3.727 1.00 91.31 91 ILE A C 1
ATOM 765 O O . ILE A 1 91 ? 7.597 -1.724 -3.411 1.00 91.31 91 ILE A O 1
ATOM 769 N N . GLY A 1 92 ? 9.261 -2.079 -4.945 1.00 86.06 92 GLY A N 1
ATOM 770 C CA . GLY A 1 92 ? 8.531 -2.604 -6.098 1.00 86.06 92 GLY A CA 1
ATOM 771 C C . GLY A 1 92 ? 7.258 -1.858 -6.524 1.00 86.06 92 GLY A C 1
ATOM 772 O O . GLY A 1 92 ? 6.398 -1.547 -5.710 1.00 86.06 92 GLY A O 1
ATOM 773 N N . PRO A 1 93 ? 7.014 -1.671 -7.826 1.00 91.75 93 PRO A N 1
ATOM 774 C CA . PRO A 1 93 ? 5.651 -1.483 -8.294 1.00 91.75 93 PRO A CA 1
ATOM 775 C C . PRO A 1 93 ? 4.948 -2.851 -8.358 1.00 91.75 93 PRO A C 1
ATOM 777 O O . PRO A 1 93 ? 5.016 -3.555 -9.369 1.00 91.75 93 PRO A O 1
ATOM 780 N N . PHE A 1 94 ? 4.247 -3.232 -7.290 1.00 94.31 94 PHE A N 1
ATOM 781 C CA . PHE A 1 94 ? 3.442 -4.456 -7.250 1.00 94.31 94 PHE A CA 1
ATOM 782 C C . PHE A 1 94 ? 2.033 -4.213 -7.786 1.00 94.31 94 PHE A C 1
ATOM 784 O O . PHE A 1 94 ? 1.447 -3.151 -7.577 1.00 94.31 94 PHE A O 1
ATOM 791 N N . LYS A 1 95 ? 1.466 -5.206 -8.476 1.00 95.25 95 LYS A N 1
ATOM 792 C CA . LYS A 1 95 ? 0.084 -5.140 -8.971 1.00 95.25 95 LYS A CA 1
ATOM 793 C C .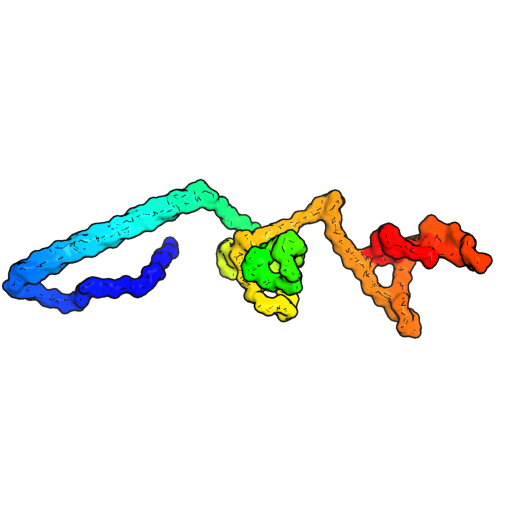 LYS A 1 95 ? -0.893 -5.547 -7.870 1.00 95.25 95 LYS A C 1
ATOM 795 O O . LYS A 1 95 ? -0.680 -6.553 -7.195 1.00 95.25 95 LYS A O 1
ATOM 800 N N . ILE A 1 96 ? -1.987 -4.807 -7.724 1.00 96.06 96 ILE A N 1
ATOM 801 C CA . ILE A 1 96 ? -3.104 -5.201 -6.859 1.00 96.06 96 ILE A CA 1
ATOM 802 C C . ILE A 1 96 ? -3.895 -6.320 -7.540 1.00 96.06 96 ILE A C 1
ATOM 804 O O . ILE A 1 96 ? -4.416 -6.128 -8.635 1.00 96.06 96 ILE A O 1
ATOM 808 N N . LEU A 1 97 ? -4.022 -7.472 -6.880 1.00 96.06 97 LEU A N 1
ATOM 809 C CA . LEU A 1 97 ? -4.796 -8.620 -7.366 1.00 96.06 97 LEU A CA 1
ATOM 810 C C . LEU A 1 97 ? -6.271 -8.532 -6.990 1.00 96.06 97 LEU A C 1
ATOM 812 O O . LEU A 1 97 ? -7.137 -8.818 -7.805 1.00 96.06 97 LEU A O 1
ATOM 816 N N . LYS A 1 98 ? -6.564 -8.179 -5.736 1.00 94.81 98 LYS A N 1
ATOM 817 C CA . LYS A 1 98 ? -7.941 -8.038 -5.252 1.00 94.81 98 LYS A CA 1
ATOM 818 C C . LYS A 1 98 ? -8.020 -7.124 -4.039 1.00 94.81 98 LYS A C 1
ATOM 820 O O . LYS A 1 98 ? -7.067 -7.025 -3.265 1.00 94.81 98 LYS A O 1
ATOM 825 N N . ARG A 1 99 ? -9.181 -6.502 -3.842 1.00 94.62 99 ARG A N 1
ATOM 826 C CA . ARG A 1 99 ? -9.535 -5.821 -2.592 1.00 94.62 99 ARG A CA 1
ATOM 827 C C . ARG A 1 99 ? -10.146 -6.849 -1.641 1.00 94.62 99 ARG A C 1
ATOM 829 O O . ARG A 1 99 ? -11.146 -7.460 -1.993 1.00 94.62 99 ARG A O 1
ATOM 836 N N . ILE A 1 100 ? -9.524 -7.070 -0.482 1.00 92.62 100 ILE A N 1
ATOM 837 C CA . ILE A 1 100 ? -10.047 -7.991 0.541 1.00 92.62 100 ILE A CA 1
ATOM 838 C C . ILE A 1 100 ? -11.088 -7.246 1.372 1.00 92.62 100 ILE A C 1
ATOM 840 O O . ILE A 1 100 ? -12.246 -7.632 1.400 1.00 92.62 100 ILE A O 1
ATOM 844 N N . ASN A 1 101 ? -10.669 -6.123 1.959 1.00 91.19 101 ASN A N 1
AT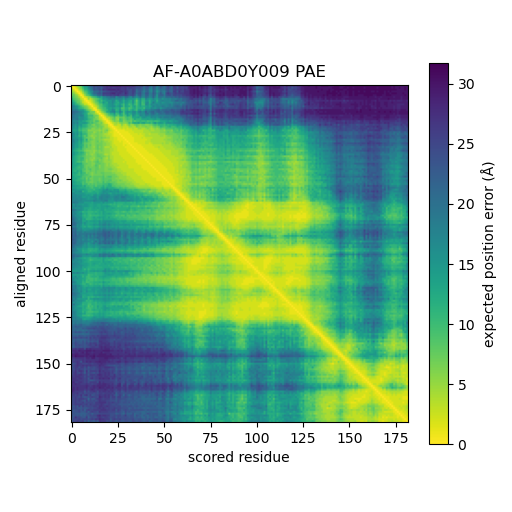OM 845 C CA . ASN A 1 101 ? -11.494 -5.231 2.769 1.00 91.19 101 ASN A CA 1
ATOM 846 C C . ASN A 1 101 ? -11.341 -3.794 2.245 1.00 91.19 101 ASN A C 1
ATOM 848 O O . ASN A 1 101 ? -10.381 -3.518 1.519 1.00 91.19 101 ASN A O 1
ATOM 852 N N . PRO A 1 102 ? -12.206 -2.840 2.640 1.00 89.25 102 PRO A N 1
ATOM 853 C CA . PRO A 1 102 ? -12.067 -1.434 2.242 1.00 89.25 102 PRO A CA 1
ATOM 854 C C . PRO A 1 102 ? -10.672 -0.845 2.506 1.00 89.25 102 PRO A C 1
ATOM 856 O O . PRO A 1 102 ? -10.224 0.034 1.774 1.00 89.25 102 PRO A O 1
ATOM 859 N N . VAL A 1 103 ? -9.969 -1.375 3.514 1.00 91.00 103 VAL A N 1
ATOM 860 C CA . VAL A 1 103 ? -8.644 -0.911 3.941 1.00 91.00 103 VAL A CA 1
ATOM 861 C C . VAL A 1 103 ? -7.526 -1.931 3.691 1.00 91.00 103 VAL A C 1
ATOM 863 O O . VAL A 1 103 ? -6.377 -1.651 4.017 1.00 91.00 103 VAL A O 1
ATOM 866 N N . THR A 1 104 ? -7.813 -3.090 3.088 1.00 94.06 104 THR A N 1
ATOM 867 C CA . THR A 1 104 ? -6.821 -4.165 2.895 1.00 94.06 104 THR A CA 1
ATOM 868 C C . THR A 1 104 ? -6.855 -4.708 1.473 1.00 94.06 104 THR A C 1
ATOM 870 O O . THR A 1 104 ? -7.892 -5.168 0.991 1.00 94.06 104 THR A O 1
ATOM 873 N N . TYR A 1 105 ? -5.696 -4.718 0.818 1.00 95.31 105 TYR A N 1
ATOM 874 C CA . TYR A 1 105 ? -5.530 -5.154 -0.567 1.00 95.31 105 TYR A CA 1
ATOM 875 C C . TYR A 1 105 ? -4.532 -6.305 -0.659 1.00 95.31 105 TYR A C 1
ATOM 877 O O . TYR A 1 105 ? -3.543 -6.342 0.073 1.00 95.31 105 TYR A O 1
ATOM 885 N N . LYS A 1 106 ? -4.789 -7.240 -1.577 1.00 95.88 106 LYS A N 1
ATOM 886 C CA . LYS A 1 106 ? -3.872 -8.333 -1.905 1.00 95.88 106 LYS A CA 1
ATOM 887 C C . LYS A 1 106 ? -2.981 -7.923 -3.073 1.00 95.88 106 LYS A C 1
ATOM 889 O O . LYS A 1 106 ? -3.500 -7.562 -4.130 1.00 95.88 106 LYS A O 1
ATOM 894 N N . LEU A 1 107 ? -1.668 -8.007 -2.901 1.00 96.12 107 LEU A N 1
ATOM 895 C CA . LEU A 1 107 ? -0.664 -7.709 -3.921 1.00 96.12 107 LEU A CA 1
ATOM 896 C C . LEU A 1 107 ? -0.143 -8.982 -4.590 1.00 96.12 107 LEU A C 1
ATOM 898 O O . LEU A 1 107 ? -0.071 -10.046 -3.973 1.00 96.12 107 LEU A O 1
ATOM 902 N N . LEU A 1 108 ? 0.266 -8.851 -5.850 1.00 95.69 108 LEU A N 1
ATOM 903 C CA . LEU A 1 108 ? 1.056 -9.852 -6.555 1.00 95.69 108 LEU A CA 1
ATOM 904 C C . LEU A 1 108 ? 2.521 -9.711 -6.134 1.00 95.69 108 LEU A C 1
ATOM 906 O O . LEU A 1 108 ? 3.255 -8.894 -6.691 1.00 95.69 108 LEU A O 1
ATOM 910 N N . LEU A 1 109 ? 2.924 -10.495 -5.136 1.00 93.44 109 LEU A N 1
ATOM 911 C CA . LEU A 1 109 ? 4.314 -10.598 -4.706 1.00 93.44 109 LEU A CA 1
ATOM 912 C C . LEU A 1 109 ? 5.014 -11.776 -5.402 1.00 93.44 109 LEU A C 1
ATOM 914 O O . LEU A 1 109 ? 4.398 -12.831 -5.582 1.00 93.44 109 LEU A O 1
ATOM 918 N N . PRO A 1 110 ? 6.303 -11.641 -5.753 1.00 90.81 110 PRO A N 1
ATOM 919 C CA . PRO A 1 110 ? 7.127 -12.770 -6.163 1.00 90.81 110 PRO A CA 1
ATOM 920 C C . PRO A 1 110 ? 7.224 -13.839 -5.067 1.00 90.81 110 PRO A C 1
ATOM 922 O O . PRO A 1 110 ? 7.277 -13.516 -3.883 1.00 90.81 110 PRO A O 1
ATOM 925 N N . ARG A 1 111 ? 7.335 -15.117 -5.449 1.00 87.88 111 ARG A N 1
ATOM 926 C CA . ARG A 1 111 ? 7.366 -16.252 -4.500 1.00 87.88 111 ARG A CA 1
ATOM 927 C C . ARG A 1 111 ? 8.530 -16.218 -3.499 1.00 87.88 111 ARG A C 1
ATOM 929 O O . ARG A 1 111 ? 8.421 -16.808 -2.432 1.00 87.88 111 ARG A O 1
ATOM 936 N N . HIS A 1 112 ? 9.629 -15.535 -3.822 1.00 87.12 112 HIS A N 1
ATOM 937 C CA . HIS A 1 112 ? 10.783 -15.409 -2.926 1.00 87.12 112 HIS A CA 1
ATOM 938 C C . HIS A 1 112 ? 10.528 -14.464 -1.739 1.00 87.12 112 HIS A C 1
ATOM 940 O O . HIS A 1 112 ? 11.232 -14.537 -0.732 1.00 87.12 112 HIS A O 1
ATOM 946 N N . TYR A 1 113 ? 9.511 -13.599 -1.819 1.00 85.69 113 TYR A N 1
ATOM 947 C CA . TYR A 1 113 ? 9.086 -12.776 -0.694 1.00 85.69 113 TYR A CA 1
ATOM 948 C C . TYR A 1 113 ? 8.320 -13.645 0.310 1.00 85.69 113 TYR A C 1
ATOM 950 O O . TYR A 1 113 ? 7.134 -13.917 0.141 1.00 85.69 113 TYR A O 1
ATOM 958 N N . ARG A 1 114 ? 8.992 -14.058 1.390 1.00 85.69 114 ARG A N 1
ATOM 959 C CA . ARG A 1 114 ? 8.402 -14.816 2.511 1.00 85.69 114 ARG A CA 1
ATOM 960 C C . ARG A 1 114 ? 7.553 -13.925 3.438 1.00 85.69 114 ARG A C 1
ATOM 962 O O . ARG A 1 114 ? 7.701 -13.968 4.654 1.00 85.69 114 ARG A O 1
ATOM 969 N N . ILE A 1 115 ? 6.699 -13.076 2.866 1.00 90.19 115 ILE A N 1
ATOM 970 C CA . ILE A 1 115 ? 5.789 -12.173 3.589 1.00 90.19 115 ILE A CA 1
ATOM 971 C C . ILE A 1 115 ? 4.353 -12.372 3.104 1.00 90.19 115 ILE A C 1
ATOM 973 O O . ILE A 1 115 ? 4.111 -12.840 1.991 1.00 90.19 115 ILE A O 1
ATOM 977 N N . SER A 1 116 ? 3.378 -12.003 3.935 1.00 90.25 116 SER A N 1
ATOM 978 C CA . SER A 1 116 ? 1.969 -12.075 3.548 1.00 90.25 116 SER A CA 1
ATOM 979 C C . SER A 1 116 ? 1.689 -11.180 2.339 1.00 90.25 116 SER A C 1
ATOM 981 O O . SER A 1 116 ? 2.235 -10.087 2.246 1.00 90.25 116 SER A O 1
ATOM 983 N N . SER A 1 117 ? 0.794 -11.594 1.444 1.00 93.56 117 SER A N 1
ATOM 984 C CA . SER A 1 117 ? 0.413 -10.798 0.264 1.00 93.56 117 SER A CA 1
ATOM 985 C C . SER A 1 117 ? -0.668 -9.750 0.543 1.00 93.56 117 SER A C 1
ATOM 987 O O . SER A 1 117 ? -1.052 -9.024 -0.370 1.00 93.56 117 SER A O 1
ATOM 989 N N . SER A 1 118 ? -1.167 -9.658 1.775 1.00 94.75 118 SER A N 1
ATOM 990 C CA . SER A 1 118 ? -2.278 -8.789 2.168 1.00 94.75 118 SER A CA 1
ATOM 991 C C . SER A 1 118 ? -1.762 -7.604 2.975 1.00 94.75 118 SER A C 1
ATOM 993 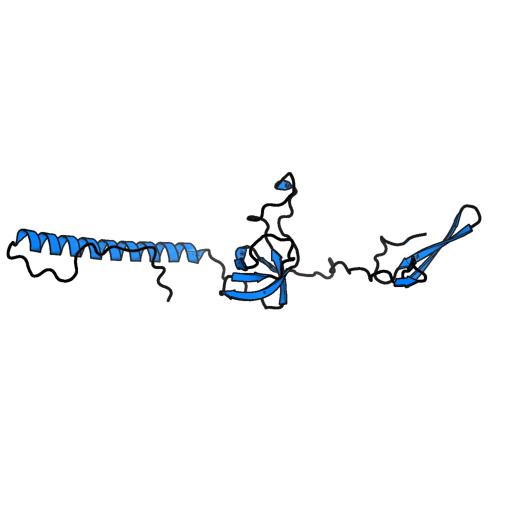O O . SER A 1 118 ? -1.183 -7.797 4.038 1.00 94.75 118 SER A O 1
ATOM 995 N N . PHE A 1 119 ? -2.007 -6.382 2.505 1.00 94.56 119 PHE A N 1
ATOM 996 C CA . PHE A 1 119 ? -1.485 -5.170 3.136 1.00 94.56 119 PHE A CA 1
ATOM 997 C C . PHE A 1 119 ? -2.568 -4.126 3.366 1.00 94.56 119 PHE A C 1
ATOM 999 O O . PHE A 1 119 ? -3.503 -3.980 2.575 1.00 94.56 119 PHE A O 1
ATOM 1006 N N . HIS A 1 120 ? -2.418 -3.383 4.461 1.00 93.38 120 HIS A N 1
ATOM 1007 C CA . HIS A 1 120 ? -3.269 -2.247 4.789 1.00 93.38 120 HIS A CA 1
ATOM 1008 C C . HIS A 1 120 ? -2.967 -1.048 3.871 1.00 93.38 120 HIS A C 1
ATOM 1010 O O . HIS A 1 120 ? -1.815 -0.826 3.501 1.00 93.38 120 HIS A O 1
ATOM 1016 N N . VAL A 1 121 ? -3.976 -0.233 3.545 1.00 92.38 121 VAL A N 1
ATOM 1017 C CA . VAL A 1 121 ? -3.860 0.938 2.646 1.00 92.38 121 VAL A CA 1
ATOM 1018 C C . VAL A 1 121 ? -2.757 1.910 3.066 1.00 92.38 121 VAL A C 1
ATOM 1020 O O . VAL A 1 121 ? -2.081 2.470 2.213 1.00 92.38 121 VAL A O 1
ATOM 1023 N N . SER A 1 122 ? -2.518 2.081 4.368 1.00 91.75 122 SER A N 1
ATOM 1024 C CA . SER A 1 122 ? -1.454 2.963 4.879 1.00 91.75 122 SER A CA 1
ATOM 1025 C C . SER A 1 122 ? -0.034 2.536 4.487 1.00 91.75 122 SER A C 1
ATOM 1027 O O . SER A 1 122 ? 0.885 3.349 4.576 1.00 91.75 122 SER A O 1
ATOM 1029 N N . LEU A 1 123 ? 0.158 1.276 4.089 1.00 93.44 123 LEU A N 1
ATOM 1030 C CA . LEU A 1 123 ? 1.442 0.738 3.637 1.00 93.44 123 LEU A CA 1
ATOM 1031 C C . LEU A 1 123 ? 1.611 0.821 2.118 1.00 93.44 123 LEU A C 1
ATOM 1033 O O . LEU A 1 123 ? 2.679 0.481 1.612 1.00 93.44 123 LEU A O 1
ATOM 1037 N N . LEU A 1 124 ? 0.583 1.262 1.396 1.00 94.00 124 LEU A N 1
ATOM 1038 C CA . LEU A 1 124 ? 0.574 1.327 -0.056 1.00 94.00 124 LEU A CA 1
ATOM 1039 C C . LEU A 1 124 ? 0.721 2.773 -0.519 1.00 94.00 124 LEU A C 1
ATOM 1041 O O . LEU A 1 124 ? 0.142 3.699 0.048 1.00 94.00 124 LEU A O 1
ATOM 1045 N N . LYS A 1 125 ? 1.483 2.972 -1.591 1.00 92.50 125 LYS A N 1
ATOM 1046 C CA . LYS A 1 125 ? 1.582 4.262 -2.273 1.00 92.50 125 LYS A CA 1
ATOM 1047 C C . LYS A 1 125 ? 1.353 4.055 -3.771 1.00 92.50 125 LYS A C 1
ATOM 1049 O O . LYS A 1 125 ? 2.027 3.217 -4.361 1.00 92.50 125 LYS A O 1
ATOM 1054 N N . PRO A 1 126 ? 0.420 4.778 -4.409 1.00 91.75 126 PRO A N 1
ATOM 1055 C CA . PRO A 1 126 ? 0.191 4.630 -5.843 1.00 91.75 126 PRO A CA 1
ATOM 1056 C C . PRO A 1 126 ? 1.445 5.005 -6.638 1.00 91.75 126 PRO A C 1
ATOM 1058 O O . PRO A 1 126 ? 2.176 5.932 -6.276 1.00 91.75 126 PRO A O 1
ATOM 1061 N N . VAL A 1 127 ? 1.702 4.256 -7.710 1.00 90.06 127 VAL A N 1
ATOM 1062 C CA . VAL A 1 127 ? 2.759 4.580 -8.670 1.00 90.06 127 VAL A CA 1
ATOM 1063 C C . VAL A 1 127 ? 2.227 5.656 -9.614 1.00 90.06 127 VAL A C 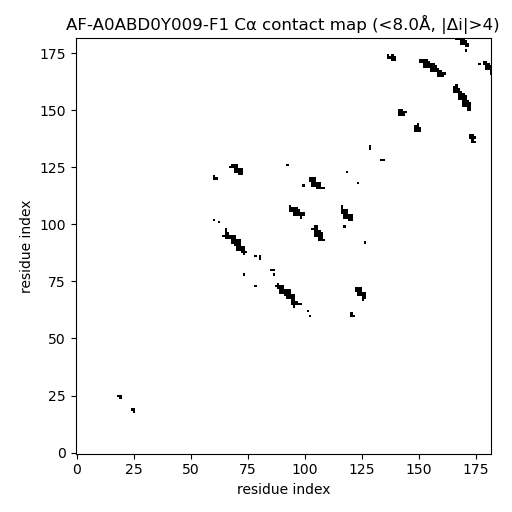1
ATOM 1065 O O . VAL A 1 127 ? 1.172 5.473 -10.220 1.00 90.06 127 VAL A O 1
ATOM 1068 N N . PHE A 1 128 ? 2.964 6.757 -9.749 1.00 83.88 128 PHE A N 1
ATOM 1069 C CA . PHE A 1 128 ? 2.709 7.795 -10.743 1.00 83.88 128 PHE A CA 1
ATOM 1070 C C . PHE A 1 128 ? 3.901 7.869 -11.689 1.00 83.88 128 PHE A C 1
ATOM 1072 O O . PHE A 1 128 ? 5.044 7.882 -11.232 1.00 83.88 128 PHE A O 1
ATOM 1079 N N . TYR A 1 129 ? 3.623 7.919 -12.987 1.00 80.81 129 TYR A N 1
ATOM 1080 C CA . TYR A 1 129 ? 4.628 8.140 -14.018 1.00 80.81 129 TYR A CA 1
ATOM 1081 C C . TYR A 1 129 ? 4.495 9.587 -14.483 1.00 80.81 129 TYR A C 1
ATOM 1083 O O . TYR A 1 129 ? 3.409 10.012 -14.871 1.00 80.81 129 TYR A O 1
ATOM 1091 N N . SER A 1 130 ? 5.579 10.350 -14.375 1.00 80.19 130 SER A N 1
ATOM 1092 C CA . SER A 1 130 ? 5.657 11.711 -14.908 1.00 80.19 130 SER A CA 1
ATOM 1093 C C . SER A 1 130 ? 6.320 11.651 -16.284 1.00 80.19 130 SER A C 1
ATOM 1095 O O . SER A 1 130 ? 7.223 10.833 -16.454 1.00 80.19 130 SER A O 1
ATOM 1097 N N . PRO A 1 131 ? 5.965 12.519 -17.246 1.00 78.88 131 PRO A N 1
ATOM 1098 C CA . PRO A 1 131 ? 6.708 12.639 -18.502 1.00 78.88 131 PRO A CA 1
ATOM 1099 C C . PRO A 1 131 ? 8.213 12.874 -18.296 1.00 78.88 131 PRO A C 1
ATOM 1101 O O . PRO A 1 131 ? 9.020 12.401 -19.084 1.00 78.88 131 PRO A O 1
ATOM 1104 N N . LEU A 1 132 ? 8.595 13.541 -17.199 1.00 80.06 132 LEU A N 1
ATOM 1105 C CA . LEU A 1 132 ? 9.996 13.785 -16.825 1.00 80.06 132 LEU A CA 1
ATOM 1106 C C . LEU A 1 132 ? 10.706 12.551 -16.245 1.00 80.06 132 LEU A C 1
ATOM 1108 O O . LEU A 1 132 ? 11.921 12.554 -16.084 1.00 80.06 132 LEU A O 1
ATOM 1112 N N . HIS A 1 133 ? 9.953 11.518 -15.874 1.00 72.38 133 HIS A N 1
ATOM 1113 C CA . HIS A 1 133 ? 10.486 10.275 -15.333 1.00 72.38 133 HIS A CA 1
ATOM 1114 C C . HIS A 1 133 ? 9.699 9.102 -15.929 1.00 72.38 133 HIS A C 1
ATOM 1116 O O . HIS A 1 133 ? 8.837 8.515 -15.254 1.00 72.38 133 HIS A O 1
ATOM 1122 N N . PRO A 1 134 ? 9.928 8.808 -17.223 1.00 72.44 134 PRO A N 1
ATOM 1123 C CA . PRO A 1 134 ? 9.259 7.706 -17.882 1.00 72.44 134 PRO A CA 1
ATOM 1124 C C . PRO A 1 134 ? 9.609 6.388 -17.176 1.00 72.44 134 PRO A C 1
ATOM 1126 O O . PRO A 1 134 ? 10.674 6.262 -16.565 1.00 72.44 134 PRO A O 1
ATOM 1129 N N . PRO A 1 135 ? 8.716 5.387 -17.219 1.00 71.56 135 PRO A N 1
ATOM 1130 C CA . PRO A 1 135 ? 9.062 4.057 -16.744 1.00 71.56 135 PRO A CA 1
ATOM 1131 C C . PRO A 1 135 ? 10.301 3.554 -17.489 1.00 71.56 135 PRO A C 1
ATOM 1133 O O . PRO A 1 135 ? 10.351 3.631 -18.717 1.00 71.56 135 PRO A O 1
ATOM 1136 N N . VAL A 1 136 ? 11.265 3.004 -16.744 1.00 72.00 136 VAL A N 1
ATOM 1137 C CA . VAL A 1 136 ? 12.411 2.295 -17.326 1.00 72.00 136 VAL A CA 1
ATOM 1138 C C . VAL A 1 136 ? 11.862 1.227 -18.269 1.00 72.00 136 VAL A C 1
ATOM 1140 O O . VAL A 1 136 ? 11.087 0.358 -17.851 1.00 72.00 136 VAL A O 1
ATOM 1143 N N . ARG A 1 137 ? 12.203 1.337 -19.554 1.00 73.12 137 ARG A N 1
ATOM 1144 C CA . ARG A 1 137 ? 11.827 0.343 -20.558 1.00 73.12 137 ARG A CA 1
ATOM 1145 C C . ARG A 1 137 ? 12.703 -0.874 -20.298 1.00 73.12 137 ARG A C 1
ATOM 1147 O O . ARG A 1 137 ? 13.919 -0.751 -20.244 1.00 73.12 137 ARG A O 1
ATOM 1154 N N . THR A 1 138 ? 12.091 -2.030 -20.067 1.00 76.81 138 THR A N 1
ATOM 1155 C CA . THR A 1 138 ? 12.850 -3.281 -20.033 1.00 76.81 138 THR A CA 1
ATOM 1156 C C . THR A 1 138 ? 13.352 -3.548 -21.446 1.00 76.81 138 THR A C 1
ATOM 1158 O O . THR A 1 138 ? 12.502 -3.607 -22.3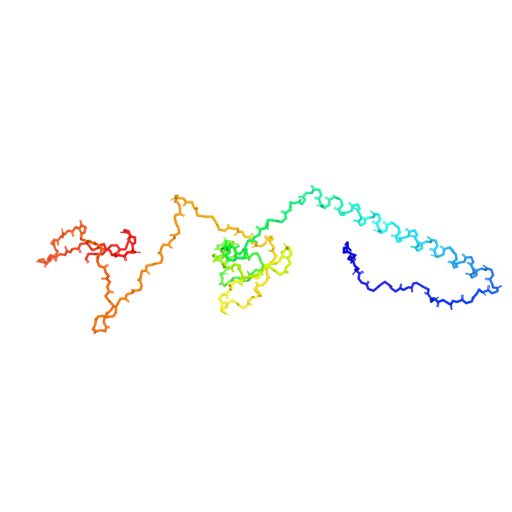45 1.00 76.81 138 THR A O 1
ATOM 1161 N N . PRO A 1 139 ? 14.672 -3.677 -21.652 1.00 79.19 139 PRO A N 1
ATOM 1162 C CA . PRO A 1 139 ? 15.199 -3.954 -22.972 1.00 79.19 139 PRO A CA 1
ATOM 1163 C C . PRO A 1 139 ? 14.668 -5.295 -23.492 1.00 79.19 139 PRO A C 1
ATOM 1165 O O . PRO A 1 139 ? 14.316 -6.175 -22.691 1.00 79.19 139 PRO A O 1
ATOM 1168 N N . PRO A 1 140 ? 14.554 -5.451 -24.819 1.00 83.56 140 PRO A N 1
ATOM 1169 C CA . PRO A 1 140 ? 14.182 -6.726 -25.406 1.00 83.56 140 PRO A CA 1
ATOM 1170 C C . PRO A 1 140 ? 15.231 -7.791 -25.049 1.00 83.56 140 PRO A C 1
ATOM 1172 O O . PRO A 1 140 ? 16.417 -7.476 -24.961 1.00 83.56 140 PRO A O 1
ATOM 1175 N N . PRO A 1 141 ? 14.818 -9.046 -24.818 1.00 83.38 141 PRO A N 1
ATOM 1176 C CA . PRO A 1 141 ? 15.774 -10.128 -24.634 1.00 83.38 141 PRO A CA 1
ATOM 1177 C C . PRO A 1 141 ? 16.612 -10.325 -25.914 1.00 83.38 141 PRO A C 1
ATOM 1179 O O . PRO A 1 141 ? 16.086 -10.100 -27.009 1.00 83.38 141 PRO A O 1
ATOM 1182 N N . PRO A 1 142 ? 17.883 -10.753 -25.793 1.00 84.44 142 PRO A N 1
ATOM 1183 C CA . PRO A 1 142 ? 18.699 -11.118 -26.946 1.00 84.44 142 PRO A CA 1
ATOM 1184 C C . PRO A 1 142 ? 18.072 -12.269 -27.742 1.00 84.44 142 PRO A C 1
ATOM 1186 O O . PRO A 1 142 ? 17.373 -13.120 -27.189 1.00 84.44 142 PRO A O 1
ATOM 1189 N N . PHE A 1 143 ? 18.343 -12.286 -29.043 1.00 84.56 143 PHE A N 1
ATOM 1190 C CA . PHE A 1 143 ? 17.965 -13.356 -29.964 1.00 84.56 143 PHE A CA 1
ATOM 1191 C C . PHE A 1 143 ? 19.091 -14.386 -30.044 1.00 84.56 143 PHE A C 1
ATOM 1193 O O . PHE A 1 143 ? 20.253 -14.000 -30.070 1.00 84.56 143 PHE A O 1
ATOM 1200 N N . ASP A 1 144 ? 18.782 -15.673 -30.165 1.00 84.62 144 ASP A N 1
ATOM 1201 C CA . ASP A 1 144 ? 19.815 -16.684 -30.406 1.00 84.62 144 ASP A CA 1
ATOM 1202 C C . ASP A 1 144 ? 20.105 -16.793 -31.909 1.00 84.62 144 ASP A C 1
ATOM 1204 O O . ASP A 1 144 ? 19.246 -17.208 -32.691 1.00 84.62 144 ASP A O 1
ATOM 1208 N N . VAL A 1 145 ? 21.325 -16.446 -32.326 1.00 81.25 145 VAL A N 1
ATOM 1209 C CA . VAL A 1 145 ? 21.802 -16.642 -33.703 1.00 81.25 145 VAL A CA 1
ATOM 1210 C C . VAL A 1 145 ? 23.033 -17.539 -33.646 1.00 81.25 145 VAL A C 1
ATOM 1212 O O . VAL A 1 145 ? 24.109 -17.115 -33.247 1.00 81.25 145 VAL A O 1
ATOM 1215 N N . GLY A 1 146 ? 22.868 -18.818 -33.997 1.00 78.94 146 GLY A N 1
ATOM 1216 C CA . GLY A 1 146 ? 23.980 -19.781 -34.018 1.00 78.94 146 GLY A CA 1
ATOM 1217 C C . GLY A 1 146 ? 24.551 -20.155 -32.642 1.00 78.94 146 GLY A C 1
ATOM 1218 O O . GLY A 1 146 ? 25.667 -20.656 -32.576 1.00 78.94 146 GLY A O 1
ATOM 1219 N N . GLY A 1 147 ? 23.800 -19.934 -31.558 1.00 81.50 147 GLY A N 1
ATOM 1220 C CA . GLY A 1 147 ? 24.252 -20.182 -30.181 1.00 81.50 147 GLY A CA 1
ATOM 1221 C C . GLY A 1 147 ? 24.874 -18.965 -29.491 1.00 81.50 147 GLY A C 1
ATOM 1222 O O . GLY A 1 147 ? 25.243 -19.067 -28.323 1.00 81.50 147 GLY A O 1
ATOM 1223 N N . GLU A 1 148 ? 24.948 -17.820 -30.175 1.00 79.69 148 GLU A N 1
ATOM 1224 C CA . GLU A 1 148 ? 25.388 -16.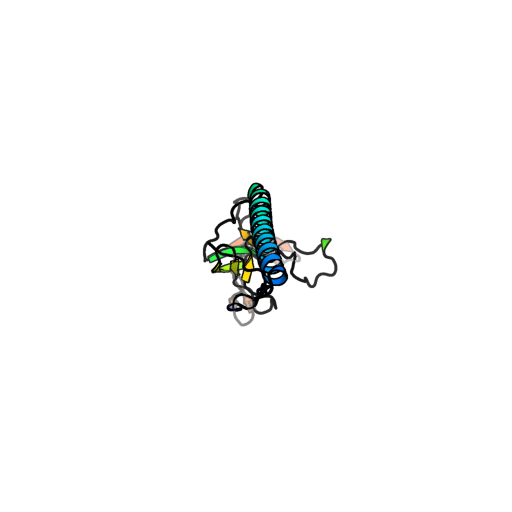552 -29.594 1.00 79.69 148 GLU A CA 1
ATOM 1225 C C . GLU A 1 148 ? 24.222 -15.554 -29.457 1.00 79.69 148 GLU A C 1
ATOM 1227 O O . GLU A 1 148 ? 23.345 -15.504 -30.330 1.00 79.69 148 GLU A O 1
ATOM 1232 N N . PRO A 1 149 ? 24.200 -14.743 -28.379 1.00 83.75 149 PRO A N 1
ATOM 1233 C CA . PRO A 1 149 ? 23.182 -13.720 -28.182 1.00 83.75 149 PRO A CA 1
ATOM 1234 C C . PRO A 1 149 ? 23.393 -12.553 -29.157 1.00 83.75 149 PRO A C 1
ATOM 1236 O O . PRO A 1 149 ? 24.359 -11.797 -29.055 1.00 83.75 149 PRO A O 1
ATOM 1239 N N . ALA A 1 150 ? 22.453 -12.375 -30.076 1.00 85.00 150 ALA A N 1
ATOM 1240 C CA . ALA A 1 150 ? 22.379 -11.266 -31.014 1.00 85.00 150 ALA A CA 1
ATOM 1241 C C . ALA A 1 150 ? 21.373 -10.204 -30.546 1.00 85.00 150 ALA A C 1
ATOM 1243 O O . ALA A 1 150 ? 20.366 -10.502 -29.901 1.00 85.00 150 ALA A O 1
ATOM 1244 N N . TYR A 1 151 ? 21.612 -8.951 -30.929 1.00 86.50 151 TYR A N 1
ATOM 1245 C CA . TYR A 1 151 ? 20.758 -7.810 -30.599 1.00 86.50 151 TYR A CA 1
ATOM 1246 C C . TYR A 1 151 ? 20.371 -7.061 -31.872 1.00 86.50 151 TYR A C 1
ATOM 1248 O O . TYR A 1 151 ? 21.145 -6.979 -32.826 1.00 86.50 151 TYR A O 1
ATOM 1256 N N . ALA A 1 152 ? 19.163 -6.501 -31.893 1.00 87.50 152 ALA A N 1
ATOM 1257 C CA . ALA A 1 152 ? 18.687 -5.731 -33.034 1.00 87.50 152 ALA A CA 1
ATOM 1258 C C . ALA A 1 152 ? 19.334 -4.344 -33.020 1.00 87.50 152 ALA A C 1
ATOM 1260 O O . ALA A 1 152 ? 19.283 -3.631 -32.014 1.00 87.50 152 ALA A O 1
ATOM 1261 N N . VAL A 1 153 ? 19.911 -3.954 -34.153 1.00 88.50 153 VAL A N 1
ATOM 1262 C CA . VAL A 1 153 ? 20.500 -2.628 -34.347 1.00 88.50 153 VAL A CA 1
ATOM 1263 C C . VAL A 1 153 ? 19.397 -1.643 -34.722 1.00 88.50 153 VAL A C 1
ATOM 1265 O O . VAL A 1 153 ? 18.665 -1.864 -35.683 1.00 88.50 153 VAL A O 1
ATOM 1268 N N . ASN A 1 154 ? 19.273 -0.561 -33.955 1.00 89.38 154 ASN A N 1
ATOM 1269 C CA . ASN A 1 154 ? 18.384 0.560 -34.257 1.00 89.38 154 ASN A CA 1
ATOM 1270 C C . ASN A 1 154 ? 19.018 1.477 -35.308 1.00 89.38 154 ASN A C 1
ATOM 1272 O O . ASN A 1 154 ? 18.353 1.930 -36.235 1.00 89.38 154 ASN A O 1
ATOM 1276 N N . GLY A 1 155 ? 20.323 1.721 -35.177 1.00 91.00 155 GLY A N 1
ATOM 1277 C CA . GLY A 1 155 ? 21.095 2.507 -36.129 1.00 91.00 155 GLY A CA 1
ATOM 1278 C C . GLY A 1 155 ? 22.574 2.580 -35.767 1.00 91.00 155 GLY A C 1
ATOM 1279 O O . GLY A 1 155 ? 22.981 2.227 -34.661 1.00 91.00 155 GLY A O 1
ATOM 1280 N N . LEU A 1 156 ? 23.382 3.050 -36.714 1.00 91.69 156 LEU A N 1
ATOM 1281 C CA . LEU A 1 156 ? 24.786 3.383 -36.483 1.00 91.69 156 LEU A CA 1
ATOM 1282 C C . LEU A 1 156 ? 24.883 4.884 -36.220 1.00 91.69 156 LEU A C 1
ATOM 1284 O O . LEU A 1 156 ? 24.427 5.686 -37.032 1.00 91.69 156 LEU A O 1
ATOM 1288 N N . VAL A 1 157 ? 25.440 5.253 -35.070 1.00 93.50 157 VAL A N 1
ATOM 1289 C CA . VAL A 1 157 ? 25.501 6.647 -34.605 1.00 93.50 157 VAL A CA 1
ATOM 1290 C C . VAL A 1 157 ? 26.778 7.325 -35.070 1.00 93.50 157 VAL A C 1
ATOM 1292 O O . VAL A 1 157 ? 26.762 8.505 -35.406 1.00 93.50 157 VAL A O 1
ATOM 1295 N N . ASP A 1 158 ? 27.882 6.584 -35.065 1.00 91.12 158 ASP A N 1
ATOM 1296 C CA . ASP A 1 158 ? 29.203 7.116 -35.371 1.00 91.12 158 ASP A CA 1
ATOM 1297 C C . ASP A 1 158 ? 30.121 6.015 -35.919 1.00 91.12 158 ASP A C 1
ATOM 1299 O O . ASP A 1 158 ? 29.827 4.822 -35.804 1.00 91.12 158 ASP A O 1
ATOM 1303 N N . SER A 1 159 ? 31.247 6.408 -36.507 1.00 92.81 159 SER A N 1
ATOM 1304 C CA . SER A 1 159 ? 32.283 5.499 -36.987 1.00 92.81 159 SER A CA 1
ATOM 1305 C C . SER A 1 159 ? 33.668 6.025 -36.627 1.00 92.81 159 SER A C 1
ATOM 1307 O O . SER A 1 159 ? 33.949 7.214 -36.756 1.00 92.81 159 SER A O 1
ATOM 1309 N N . ARG A 1 160 ? 34.567 5.140 -36.193 1.00 94.12 160 ARG A N 1
ATOM 1310 C CA . ARG A 1 160 ? 35.956 5.496 -35.883 1.00 94.12 160 ARG A CA 1
ATOM 1311 C C . ARG A 1 160 ? 36.923 4.455 -36.413 1.00 94.12 160 ARG A C 1
ATOM 1313 O O . ARG A 1 160 ? 36.617 3.267 -36.440 1.00 94.12 160 ARG A O 1
ATOM 1320 N N . ARG A 1 161 ? 38.138 4.879 -36.754 1.00 92.12 161 ARG A N 1
ATOM 1321 C CA . ARG A 1 161 ? 39.255 3.956 -36.994 1.00 92.12 161 ARG A CA 1
ATOM 1322 C C . ARG A 1 161 ? 40.093 3.807 -35.732 1.00 92.12 161 ARG A C 1
ATOM 1324 O O . ARG A 1 161 ? 40.597 4.794 -35.205 1.00 92.12 161 ARG A O 1
ATOM 1331 N N . ARG A 1 162 ? 40.269 2.571 -35.262 1.00 90.81 162 ARG A N 1
ATOM 1332 C CA . ARG A 1 162 ? 41.122 2.230 -34.114 1.00 90.81 162 ARG A CA 1
ATOM 1333 C C . ARG A 1 162 ? 41.957 1.000 -34.459 1.00 90.81 162 ARG A C 1
ATOM 1335 O O . ARG A 1 162 ? 41.409 0.000 -34.902 1.00 90.81 162 ARG A O 1
ATOM 1342 N N . GLN A 1 163 ? 43.278 1.086 -34.272 1.00 86.94 163 GLN A N 1
ATOM 1343 C CA . GLN A 1 163 ? 44.230 0.004 -34.591 1.00 86.94 163 GLN A CA 1
ATOM 1344 C C . GLN A 1 163 ? 44.087 -0.554 -36.025 1.00 86.94 163 GLN A C 1
ATOM 1346 O O . GLN A 1 163 ? 44.193 -1.751 -36.250 1.00 86.94 163 GLN A O 1
ATOM 1351 N N . GLY A 1 164 ? 43.814 0.314 -37.004 1.00 90.50 164 GLY A N 1
ATOM 1352 C CA . GLY A 1 164 ? 43.647 -0.085 -38.409 1.00 90.50 164 GLY A CA 1
ATOM 1353 C C . GLY A 1 164 ? 42.259 -0.626 -38.779 1.00 90.50 164 GLY A C 1
ATOM 1354 O O . GLY A 1 164 ? 41.945 -0.680 -39.965 1.00 90.50 164 GLY A O 1
ATOM 1355 N N . SER A 1 165 ? 41.393 -0.919 -37.804 1.00 91.12 165 SER A N 1
ATOM 1356 C CA . SER A 1 165 ? 40.032 -1.424 -38.033 1.00 91.12 165 SER A CA 1
ATOM 1357 C C . SER A 1 165 ? 38.982 -0.314 -37.932 1.00 91.12 165 SER A C 1
ATOM 1359 O O . SER A 1 165 ? 39.092 0.588 -37.096 1.00 91.12 165 SER A O 1
ATOM 1361 N N . LEU A 1 166 ? 37.959 -0.372 -38.791 1.00 92.12 166 LEU A N 1
ATOM 1362 C CA . LEU A 1 166 ? 36.791 0.509 -38.729 1.00 92.12 166 LEU A CA 1
ATOM 1363 C C . LEU A 1 166 ? 35.787 -0.060 -37.714 1.00 92.12 166 LEU A C 1
ATOM 1365 O O . LEU A 1 166 ? 35.356 -1.200 -37.849 1.00 92.12 166 LEU A O 1
ATOM 1369 N N . GLN A 1 167 ? 35.458 0.726 -36.693 1.00 93.44 167 GLN A N 1
ATOM 1370 C CA . GLN A 1 167 ? 34.476 0.421 -35.651 1.00 93.44 167 GLN A CA 1
ATOM 1371 C C . GLN A 1 167 ? 33.276 1.351 -35.805 1.00 93.44 167 GLN A C 1
ATOM 1373 O O . GLN A 1 167 ? 33.450 2.514 -36.177 1.00 93.44 167 GLN A O 1
ATOM 1378 N N . TYR A 1 168 ? 32.085 0.862 -35.476 1.00 92.50 168 TYR A N 1
ATOM 1379 C CA . TYR A 1 168 ? 30.852 1.640 -35.529 1.00 92.50 168 TYR A CA 1
ATOM 1380 C C . TYR A 1 168 ? 30.213 1.690 -34.148 1.00 92.50 168 TYR A C 1
ATOM 1382 O O . TYR A 1 168 ? 30.089 0.667 -33.487 1.00 92.50 168 TYR A O 1
ATOM 1390 N N . LEU A 1 169 ? 29.778 2.875 -33.731 1.00 92.88 169 LEU A N 1
ATOM 1391 C CA . LEU A 1 169 ? 28.989 3.033 -32.518 1.00 92.88 169 LEU A CA 1
ATOM 1392 C C . LEU A 1 169 ? 27.551 2.597 -32.806 1.00 92.88 169 LEU A C 1
ATOM 1394 O O . LEU A 1 169 ? 26.833 3.262 -33.559 1.00 92.88 169 LEU A O 1
ATOM 1398 N N . VAL A 1 170 ? 27.143 1.482 -32.211 1.00 91.88 170 VAL A N 1
ATOM 1399 C CA . VAL A 1 170 ? 25.836 0.862 -32.431 1.00 91.88 170 VAL A CA 1
ATOM 1400 C C . VAL A 1 170 ? 24.824 1.383 -31.411 1.00 91.88 170 VAL A C 1
ATOM 1402 O O . VAL A 1 170 ? 25.070 1.367 -30.204 1.00 91.88 170 VAL A O 1
ATOM 1405 N N . ASP A 1 171 ? 23.673 1.840 -31.904 1.00 91.75 171 ASP A N 1
ATOM 1406 C CA . ASP A 1 171 ? 22.469 2.099 -31.114 1.00 91.75 171 ASP A CA 1
ATOM 1407 C C . ASP A 1 171 ? 21.577 0.860 -31.169 1.00 91.75 171 ASP A C 1
ATOM 1409 O O . ASP A 1 171 ? 21.200 0.409 -32.253 1.00 91.75 171 ASP A O 1
ATOM 1413 N N . TRP A 1 172 ? 21.248 0.290 -30.013 1.00 89.25 172 TRP A N 1
ATOM 1414 C CA . TRP A 1 172 ? 20.502 -0.964 -29.918 1.00 89.25 172 TRP A CA 1
ATOM 1415 C C . TRP A 1 172 ? 18.996 -0.713 -29.762 1.00 89.25 172 TRP A C 1
ATOM 1417 O O . TRP A 1 172 ? 18.565 0.184 -29.036 1.00 89.25 172 TRP A O 1
ATOM 1427 N N . VAL A 1 173 ? 18.159 -1.521 -30.421 1.00 87.44 173 VAL A N 1
ATOM 1428 C CA . VAL A 1 173 ? 16.695 -1.367 -30.356 1.00 87.44 173 VAL A CA 1
ATOM 1429 C C . VAL A 1 173 ? 16.194 -1.626 -28.940 1.00 87.44 173 VAL A C 1
ATOM 1431 O O . VAL A 1 173 ? 16.364 -2.711 -28.395 1.00 87.44 173 VAL A O 1
ATOM 1434 N N . GLY A 1 174 ? 15.494 -0.646 -28.367 1.00 84.00 174 GLY A N 1
ATOM 1435 C CA . GLY A 1 174 ? 14.871 -0.773 -27.046 1.00 84.00 174 GLY A CA 1
ATOM 1436 C C . GLY A 1 174 ? 15.806 -0.497 -25.868 1.00 84.00 174 GLY A C 1
ATOM 1437 O O . GLY A 1 174 ? 15.346 -0.552 -24.728 1.00 84.00 174 GLY A O 1
ATOM 1438 N N . TYR A 1 175 ? 17.057 -0.139 -26.147 1.00 84.06 175 TYR A N 1
ATOM 1439 C CA . TYR A 1 175 ? 18.047 0.282 -25.166 1.00 84.06 175 TYR A CA 1
ATOM 1440 C C . TYR A 1 175 ? 18.190 1.808 -25.144 1.00 84.06 175 TYR A C 1
ATOM 1442 O O . TYR A 1 175 ? 17.801 2.499 -26.089 1.00 84.06 175 TYR A O 1
ATOM 1450 N N . GLY A 1 176 ? 18.685 2.343 -24.027 1.00 82.75 176 GLY A N 1
ATOM 1451 C CA . GLY A 1 176 ? 18.958 3.770 -23.879 1.00 82.75 176 GLY A CA 1
ATOM 1452 C C . GLY A 1 176 ? 20.303 4.181 -24.495 1.00 82.75 176 GLY A C 1
ATOM 1453 O O . GLY A 1 176 ? 21.151 3.328 -24.762 1.00 82.75 176 GLY A O 1
ATOM 1454 N N . PRO A 1 177 ? 20.537 5.489 -24.706 1.00 84.62 177 PRO A N 1
ATOM 1455 C CA . PRO A 1 177 ? 21.806 6.002 -25.228 1.00 84.62 177 PRO A CA 1
ATOM 1456 C C . PRO A 1 177 ? 23.022 5.645 -24.356 1.00 84.62 177 PRO A C 1
ATOM 1458 O O . PRO A 1 177 ? 24.144 5.622 -24.857 1.00 84.62 177 PRO A O 1
ATOM 1461 N N . GLU A 1 178 ? 22.809 5.358 -23.073 1.00 85.75 178 GLU A N 1
ATOM 1462 C CA . GLU A 1 178 ? 23.814 4.879 -22.123 1.00 85.75 178 GLU A CA 1
ATOM 1463 C C . GLU A 1 178 ? 24.358 3.475 -22.430 1.00 85.75 178 GLU A C 1
ATOM 1465 O O . GLU A 1 178 ? 25.444 3.141 -21.964 1.00 85.75 178 GLU A O 1
ATOM 1470 N N . GLU A 1 179 ? 23.647 2.671 -23.227 1.00 86.12 179 GLU A N 1
ATOM 1471 C CA . GLU A 1 179 ? 24.049 1.301 -23.585 1.00 86.12 179 GLU A CA 1
ATOM 1472 C C . GLU A 1 179 ? 24.679 1.196 -24.984 1.00 86.12 179 GLU A C 1
ATOM 1474 O O . GLU A 1 179 ? 24.908 0.102 -25.499 1.00 86.12 179 GLU A O 1
ATOM 1479 N N . ARG A 1 180 ? 24.987 2.330 -25.623 1.00 89.94 180 ARG A N 1
ATOM 1480 C CA . ARG A 1 180 ? 25.671 2.349 -26.924 1.00 89.94 180 ARG A CA 1
ATOM 1481 C C . ARG A 1 180 ? 27.093 1.808 -26.809 1.00 89.94 180 ARG A C 1
ATOM 1483 O O . ARG A 1 180 ? 27.850 2.207 -25.923 1.00 89.94 180 ARG A O 1
ATOM 1490 N N . SER A 1 181 ? 27.481 0.959 -27.756 1.00 89.94 181 SER A N 1
ATOM 1491 C CA . SER A 1 181 ? 28.788 0.286 -27.765 1.00 89.94 181 SER A CA 1
ATOM 1492 C C . SER A 1 181 ? 29.504 0.423 -29.112 1.00 89.94 181 SER A C 1
ATOM 1494 O O . SER A 1 181 ? 28.853 0.417 -30.156 1.00 89.94 181 SER A O 1
ATOM 1496 N N . TRP A 1 182 ? 30.834 0.562 -29.062 1.00 89.56 182 TRP A N 1
ATOM 1497 C CA . TRP A 1 182 ? 31.742 0.671 -30.218 1.00 89.56 182 TRP A CA 1
ATOM 1498 C C . TRP A 1 182 ? 32.194 -0.679 -30.767 1.00 89.56 182 TRP A C 1
ATOM 1500 O O . TRP A 1 182 ? 32.334 -1.603 -29.936 1.00 89.56 182 TRP A O 1
#

Organism: Umbra pygmaea (NCBI:txid75934)

pLDDT: mean 84.47, std 11.55, range [33.91, 96.12]

Secondary structure (DSSP, 8-state):
------S----SS-S-PPPPS-HHHHHHHHHHHHHHHHHHHHHHHHHHHHHHHHHTTPPPPPP--TT-EEEEE-TTS--SSS-GGGS-SEEEEEEEEEEEETTEEEE---TT--S-SEEEGGGEEE---BTTBPPPPPPPPPEEETTEEE--EEEEEEEEEETTEEEEEEEETT--GGG-B-

Nearest PDB structures (foldseek):
  7vyw-assembly1_A  TM=9.972E-01  e=6.106E-02  Arabidopsis thaliana
  7q5b-assembly1_A  TM=6.458E-01  e=2.314E-03  Saccharomyces cerevisiae S288C
  4x3s-assembly1_A  TM=9.368E-01  e=5.108E-02  Mus musculus
  7q5b-assembly1_C  TM=4.397E-01  e=7.038E-04  Saccharomyces cerevisiae S288C
  6olz-assembly1_AM  TM=6.740E-01  e=1.815E+00  Homo sapiens

Foldseek 3Di:
DDPPPDDDDPPPDPPDDDDDPDPVVVVVVVVVVVVVVVVVVVVVVVVVVVCVVVVVPDDQQDDDDQQFWKWFACPPPDDPDPDPVPDDRTDDRWGFHDDPDRFKTFTDDDPVPPDGRIDGSVRIGGDDADPVRHPQFDADFFDDDPNDGHFAFPDFDDWDDDPNDIDTFTDTPRDDPVPTDD

Radius of gyration: 32.85 Å; Cα contacts (8 Å, |Δi|>4): 178; chains: 1; bounding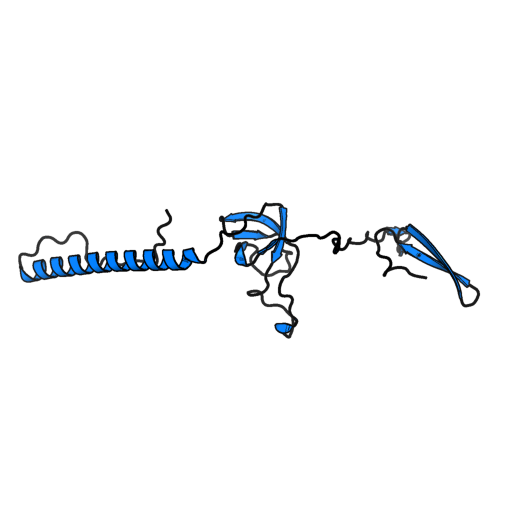 box: 80×34×92 Å

InterPro domains:
  IPR000953 Chromo/chromo shadow domain [PS50013] (151-182)
  IPR016197 Chromo-like domain superfamily [SSF54160] (113-182)
  IPR056924 Tf2-1-like, SH3-like domain [PF24626] (67-127)

Solvent-accessible surface area (backbone atoms only — not comparable to full-atom values): 11587 Å² total; per-residue (Å²): 134,86,80,80,78,82,70,90,76,77,72,94,60,79,85,89,70,77,87,64,95,47,66,70,59,49,52,50,49,55,50,52,51,52,50,50,55,51,50,52,54,49,51,52,53,50,50,53,50,51,48,54,62,54,54,73,77,56,73,81,79,79,87,82,58,68,66,41,46,26,28,37,50,33,89,89,51,90,66,97,58,97,45,78,89,82,42,68,65,56,48,62,80,30,36,29,69,42,74,76,46,100,54,30,37,29,43,58,68,62,86,85,56,94,63,80,50,65,43,51,51,91,44,50,40,79,67,80,78,45,90,93,50,64,75,84,70,78,54,68,80,66,43,79,56,96,86,40,81,39,76,60,75,65,44,76,79,48,75,48,80,57,98,92,41,83,40,48,30,38,36,48,54,61,55,59,85,89,70,49,46,104

Sequence (182 aa):
MNQCALGYQPPLFPWDTDPSPVDSVEQWFRSSSRVWEAAHQHLERATRTQQRFADRRRRPAPSYRVGQRVWLSTRDIRQSLPCKKLSQRYIGPFKILKRINPVTYKLLLPRHYRISSSFHVSLLKPVFYSPLHPPVRTPPPPFDVGGEPAYAVNGLVDSRRRQGSLQYLVDWVGYGPEERSW

Mean predicted aligned error: 13.03 Å